Protein AF-A0A818DQM0-F1 (afdb_monomer_lite)

InterPro domains:
  IPR001623 DnaJ domain [PF00226] (232-279)
  IPR001623 DnaJ domain [PR00625] (230-248)
  IPR001623 DnaJ domain [PR00625] (248-263)
  IPR001623 DnaJ domain [PR00625] (265-285)
  IPR001623 DnaJ domain [PS50076] (228-295)
  IPR001623 DnaJ domain [SM00271] (227-292)
  IPR001623 DnaJ domain [cd06257] (233-279)
  IPR036869 Chaperone J-domain superfamily [G3DSA:1.10.287.110] (213-331)
  IPR036869 Chaperone J-domain superfamily [SSF46565] (217-280)
  IPR050817 DjlA DnaK co-chaperone [PTHR24074] (232-279)

Sequence (362 aa):
MGFSRECAKKIYEQDALKQELEVKYKSSKLDLRGTAEDPKNVGRWLSDLRFKHCAWHDGCLIGYYDLGQAMVKSVKDITPKMNKLLSKTVFRSDIVRFSDTATLSFNLQCSDLIIGTAIFAVELGSLCIQLYCGDITFKQFLKSLTTSAVAIAAGAIGASIGSCFGVTLMMYLGFLGWPVTAGALIGTLAGGLVTGVGFEMFYQKFLKHLAPDGEKEDMNALRKLYLAALTTLNCTPDSTMTTIKRAYYELALRTHPDKFENKQSAKEEFQKVVAAYEIAKNYHEVLENAFQALNVPNNISITELEEWAKRNRCDGEKEKAYKIIYRHLTCSRDKMKWLRDQADSDRQLKLNDSKSLSVVKK

Secondary structure (DSSP, 8-state):
-PPPHHHHHHHHT-HHHHHHHHHHHHHS-----S----HHHHHHHHHHHHHHHHHHHHHHHHHHHHHHHHHHHHHHHHHHHHHHHHHHHH--GGGTTTHHHHHHHHHHHHHHHHHHHHHHHHHHHHHHHHHHHTSS-HHHHHHHHHHHHHHHHHHHHHHHHHHHHHHHHHHHTT-TTS-HHHHHHHHHHHHHHHHHHHHHHHHHHHHHHH-TTHHHHHHHHHHHHHHHHHHHTT--TT--HHHHHHHHHHHHHHH-GGG-S-HHHHHHHHHHHHHHHHHHHHHHHHHHHHHHHHT--TT--HHHHHHHHHHS---HHHHHHHHHHHHHHHHHHHHHHHHHHHHHHHHHHHHHHHHHHHHTT-

pLDDT: mean 73.75, std 18.09, range [34.31, 98.38]

Radius of gyration: 32.49 Å; chains: 1; bounding box: 63×70×111 Å

Foldseek 3Di:
DDDDPVVVVVVVPPVVVVVVVVVVVVPPPDDDPDDPPDPVVVVVVVCVVCCVVVVVVVVLVVVLVVVLVVLVVVLVVVVVVVVVVCVVPPDDPPCVVVPPVVVVVVVVLSVLLSVLVSVLVVQLSVLVVCVVVVVDDVVVSVVSSVVSVLLSCLQNVLLVQQLVVQLVVCVVVVVPPDDSVVSSVRRSVVSSVVSSVVVVVVVVVVCCVVCVCPVVVVLVVLVVLLCVLCVLLVHDLPDDLVRSVVSLVVQLVVLPLVVDPPSVVSVVSNVSSVSSNVSNVVLVVLLVVLCVVLVHDSPDALVNLVVSCVVDPCDDSNVVSSVSSNVSRVVNVVVVVVVVVVVVVVVVVVVVVVVVVVVVPD

Organism: NCBI:txid392032

Structure (mmCIF, N/CA/C/O backbone):
data_AF-A0A818DQM0-F1
#
_entry.id   AF-A0A818DQM0-F1
#
loop_
_atom_site.group_PDB
_atom_site.id
_atom_site.type_symbol
_atom_site.label_atom_id
_atom_site.label_alt_id
_atom_site.label_comp_id
_atom_site.label_asym_id
_atom_site.label_entity_id
_atom_site.label_seq_id
_atom_site.pdbx_PDB_ins_code
_atom_site.Cartn_x
_atom_site.Cartn_y
_atom_site.Cartn_z
_atom_site.occupancy
_atom_site.B_iso_or_equiv
_atom_site.auth_seq_id
_atom_site.auth_comp_id
_atom_site.auth_asym_id
_atom_site.auth_atom_id
_atom_site.pdbx_PDB_model_num
ATOM 1 N N . MET A 1 1 ? -0.404 45.153 -12.903 1.00 34.41 1 MET A N 1
ATOM 2 C CA . MET A 1 1 ? -1.589 46.024 -12.715 1.00 34.41 1 MET A CA 1
ATOM 3 C C . MET A 1 1 ? -2.212 45.668 -11.370 1.00 34.41 1 MET A C 1
ATOM 5 O O . MET A 1 1 ? -2.421 44.489 -11.130 1.00 34.41 1 MET A O 1
ATOM 9 N N . GLY A 1 2 ? -2.385 46.630 -10.457 1.00 36.47 2 GLY A N 1
ATOM 10 C CA . GLY A 1 2 ? -2.799 46.362 -9.071 1.00 36.47 2 GLY A CA 1
ATOM 11 C C . GLY A 1 2 ? -4.302 46.106 -8.921 1.00 36.47 2 GLY A C 1
ATOM 12 O O . GLY A 1 2 ? -5.116 46.799 -9.526 1.00 36.47 2 GLY A O 1
ATOM 13 N N . PHE A 1 3 ? -4.659 45.115 -8.103 1.00 34.31 3 PHE A N 1
ATOM 14 C CA . PHE A 1 3 ? -6.035 44.744 -7.761 1.00 34.31 3 PHE A CA 1
ATOM 15 C C . PHE A 1 3 ? -6.732 45.897 -7.003 1.00 34.31 3 PHE A C 1
ATOM 17 O O . PHE A 1 3 ? -6.275 46.307 -5.936 1.00 34.31 3 PHE A O 1
ATOM 24 N N . SER A 1 4 ? -7.825 46.443 -7.551 1.00 59.72 4 SER A N 1
ATOM 25 C CA . SER A 1 4 ? -8.572 47.564 -6.951 1.00 59.72 4 SER A CA 1
ATOM 26 C C . SER A 1 4 ? -9.249 47.169 -5.629 1.00 59.72 4 SER A C 1
ATOM 28 O O . SER A 1 4 ? -9.854 46.096 -5.524 1.00 59.72 4 SER A O 1
ATOM 30 N N . ARG A 1 5 ? -9.217 48.075 -4.636 1.00 42.88 5 ARG A N 1
ATOM 31 C CA . ARG A 1 5 ? -9.923 47.949 -3.341 1.00 42.88 5 ARG A CA 1
ATOM 32 C C . ARG A 1 5 ? -11.423 47.662 -3.497 1.00 42.88 5 ARG A C 1
ATOM 34 O O . ARG A 1 5 ? -11.999 47.012 -2.628 1.00 42.88 5 ARG A O 1
ATOM 41 N N . GLU A 1 6 ? -12.048 48.084 -4.594 1.00 48.69 6 GLU A N 1
ATOM 42 C CA . GLU A 1 6 ? -13.469 47.815 -4.860 1.00 48.69 6 GLU A CA 1
ATOM 43 C C . GLU A 1 6 ? -13.750 46.341 -5.159 1.00 48.69 6 GLU A C 1
ATOM 45 O O . GLU A 1 6 ? -14.792 45.819 -4.765 1.00 48.69 6 GLU A O 1
ATOM 50 N N . CYS A 1 7 ? -12.805 45.643 -5.792 1.00 45.88 7 CYS A N 1
ATOM 51 C CA . CYS A 1 7 ? -12.950 44.223 -6.106 1.00 45.88 7 CYS A CA 1
ATOM 52 C C . CYS A 1 7 ? -12.867 43.372 -4.829 1.00 45.88 7 CYS A C 1
ATOM 54 O O . CYS A 1 7 ? -13.651 42.447 -4.631 1.00 45.88 7 CYS A O 1
ATOM 56 N N . ALA A 1 8 ? -11.975 43.745 -3.904 1.00 45.56 8 ALA A N 1
ATOM 57 C CA . ALA A 1 8 ? -11.876 43.111 -2.591 1.00 45.56 8 ALA A CA 1
ATOM 58 C C . ALA A 1 8 ? -13.142 43.325 -1.741 1.00 45.56 8 ALA A C 1
ATOM 60 O O . ALA A 1 8 ? -13.583 42.398 -1.063 1.00 45.56 8 ALA A O 1
ATOM 61 N N . LYS A 1 9 ? -13.757 44.514 -1.821 1.00 52.38 9 LYS A N 1
ATOM 62 C CA . LYS A 1 9 ? -15.001 44.828 -1.106 1.00 52.38 9 LYS A CA 1
ATOM 63 C C . LYS A 1 9 ? -16.185 43.997 -1.619 1.00 52.38 9 LYS A C 1
ATOM 65 O O . LYS A 1 9 ? -16.870 43.378 -0.814 1.00 52.38 9 LYS A O 1
ATOM 70 N N . LYS A 1 10 ? -16.347 43.878 -2.945 1.00 58.84 10 LYS A N 1
ATOM 71 C CA . LYS A 1 10 ? -17.401 43.049 -3.566 1.00 58.84 10 LYS A CA 1
ATOM 72 C C . LYS A 1 10 ? -17.299 41.562 -3.216 1.00 58.84 10 LYS A C 1
ATOM 74 O O . LYS A 1 10 ? -18.319 40.900 -3.087 1.00 58.84 10 LYS A O 1
ATOM 79 N N . ILE A 1 11 ? -16.083 41.037 -3.049 1.00 49.00 11 ILE A N 1
ATOM 80 C CA . ILE A 1 11 ? -15.862 39.635 -2.653 1.00 49.00 11 ILE A CA 1
ATOM 81 C C . ILE A 1 11 ? -16.189 39.419 -1.165 1.00 49.00 11 ILE A C 1
ATOM 83 O O . ILE A 1 11 ? -16.679 38.359 -0.795 1.00 49.00 11 ILE A O 1
ATOM 87 N N . TYR A 1 12 ? -15.943 40.415 -0.308 1.00 48.12 12 TYR A N 1
ATOM 88 C CA . TYR A 1 12 ? -16.230 40.331 1.130 1.00 48.12 12 TYR A CA 1
ATOM 89 C C . TYR A 1 12 ? -17.723 40.495 1.466 1.00 48.12 12 TYR A C 1
ATOM 91 O O . TYR A 1 12 ? -18.192 40.017 2.498 1.00 48.12 12 TYR A O 1
ATOM 99 N N . GLU A 1 13 ? -18.480 41.159 0.594 1.00 59.97 13 GLU A N 1
ATOM 100 C CA . GLU A 1 13 ? -19.936 41.310 0.709 1.00 59.97 13 GLU A CA 1
ATOM 101 C C . GLU A 1 13 ? -20.710 40.062 0.243 1.00 59.97 13 GLU A C 1
ATOM 103 O O . GLU A 1 13 ? -21.931 40.031 0.349 1.00 59.97 13 GLU A O 1
ATOM 108 N N . GLN A 1 14 ? -20.029 39.006 -0.224 1.00 73.25 14 GLN A N 1
ATOM 109 C CA . GLN A 1 14 ? -20.681 37.730 -0.516 1.00 73.25 14 GLN A CA 1
ATOM 110 C C . GLN A 1 14 ? -20.959 36.959 0.781 1.00 73.25 14 GLN A C 1
ATOM 112 O O . GLN A 1 14 ? -20.045 36.427 1.415 1.00 73.25 14 GLN A O 1
ATOM 117 N N . ASP A 1 15 ? -22.238 36.858 1.149 1.00 61.34 15 ASP A N 1
ATOM 118 C CA . ASP A 1 15 ? -22.700 36.222 2.393 1.00 61.34 15 ASP A CA 1
ATOM 119 C C . ASP A 1 15 ? -22.232 34.767 2.554 1.00 61.34 15 ASP A C 1
ATOM 121 O O . ASP A 1 15 ? -21.950 34.324 3.668 1.00 61.34 15 ASP A O 1
ATOM 125 N N . ALA A 1 16 ? -22.046 34.045 1.445 1.00 56.78 16 ALA A N 1
ATOM 126 C CA . ALA A 1 16 ? -21.515 32.683 1.447 1.00 56.78 16 ALA A CA 1
ATOM 127 C C . ALA A 1 16 ? -20.089 32.600 2.027 1.00 56.78 16 ALA A C 1
ATOM 129 O O . ALA A 1 16 ? -19.777 31.691 2.795 1.00 56.78 16 ALA A O 1
ATOM 130 N N . LEU A 1 17 ? -19.235 33.584 1.720 1.00 52.00 17 LEU A N 1
ATOM 131 C CA . LEU A 1 17 ? -17.853 33.622 2.201 1.00 52.00 17 LEU A CA 1
ATOM 132 C C . LEU A 1 17 ? -17.792 33.998 3.690 1.00 52.00 17 LEU A C 1
ATOM 134 O O . LEU A 1 17 ? -16.945 33.495 4.428 1.00 52.00 17 LEU A O 1
ATOM 138 N N . LYS A 1 18 ? -18.715 34.857 4.151 1.00 62.47 18 LYS A N 1
ATOM 139 C CA . LYS A 1 18 ? -18.870 35.187 5.576 1.00 62.47 18 LYS A CA 1
ATOM 140 C C . LYS A 1 18 ? -19.273 33.966 6.398 1.00 62.47 18 LYS A C 1
ATOM 142 O O . LYS A 1 18 ? -18.656 33.709 7.429 1.00 62.47 18 LYS A O 1
ATOM 147 N N . GLN A 1 19 ? -20.251 33.195 5.923 1.00 63.31 19 GLN A N 1
ATOM 148 C CA . GLN A 1 19 ? -20.716 31.994 6.618 1.00 63.31 19 GLN A CA 1
ATOM 149 C C . GLN A 1 19 ? -19.621 30.921 6.702 1.00 63.31 19 GLN A C 1
ATOM 151 O O . GLN A 1 19 ? -19.430 30.321 7.757 1.00 63.31 19 GLN A O 1
ATOM 156 N N . GLU A 1 20 ? -18.837 30.722 5.638 1.00 58.88 20 GLU A N 1
ATOM 157 C CA . GLU A 1 20 ? -17.740 29.746 5.646 1.00 58.88 20 GLU A CA 1
ATOM 158 C C . GLU A 1 20 ? -16.619 30.127 6.636 1.00 58.88 20 GLU A C 1
ATOM 160 O O . GLU A 1 20 ? -16.062 29.273 7.335 1.00 58.88 20 GLU A O 1
ATOM 165 N N . LEU A 1 21 ? -16.312 31.425 6.740 1.00 52.06 21 LEU A N 1
ATOM 166 C CA . LEU A 1 21 ? -15.312 31.947 7.672 1.00 52.06 21 LEU A CA 1
ATOM 167 C C . LEU A 1 21 ? -15.781 31.878 9.131 1.00 52.06 21 LEU A C 1
ATOM 169 O O . LEU A 1 21 ? -14.983 31.518 9.996 1.00 52.06 21 LEU A O 1
ATOM 173 N N . GLU A 1 22 ? -17.060 32.141 9.417 1.00 57.59 22 GLU A N 1
ATOM 174 C CA . GLU A 1 22 ? -17.626 31.980 10.766 1.00 57.59 22 GLU A CA 1
ATOM 175 C C . GLU A 1 22 ? -17.613 30.520 11.240 1.00 57.59 22 GLU A C 1
ATOM 177 O O . GLU A 1 22 ? -17.316 30.246 12.407 1.00 57.59 22 GLU A O 1
ATOM 182 N N . VAL A 1 23 ? -17.886 29.573 10.338 1.00 66.06 23 VAL A N 1
ATOM 183 C CA . VAL A 1 23 ? -17.841 28.130 10.629 1.00 66.06 23 VAL A CA 1
ATOM 184 C C . VAL A 1 23 ? -16.411 27.695 10.960 1.00 66.06 23 VAL A C 1
ATOM 186 O O . VAL A 1 23 ? -16.184 27.027 11.973 1.00 66.06 23 VAL A O 1
ATOM 189 N N . LYS A 1 24 ? -15.424 28.128 10.164 1.00 51.28 24 LYS A N 1
ATOM 190 C CA . LYS A 1 24 ? -14.004 27.837 10.423 1.00 51.28 24 LYS A CA 1
ATOM 191 C C . LYS A 1 24 ? -13.511 28.492 11.718 1.00 51.28 24 LYS A C 1
ATOM 193 O O . LYS A 1 24 ? -12.813 27.835 12.487 1.00 51.28 24 LYS A O 1
ATOM 198 N N . TYR A 1 25 ? -13.943 29.716 12.019 1.00 48.34 25 TYR A N 1
ATOM 199 C CA . TYR A 1 25 ? -13.587 30.437 13.246 1.00 48.34 25 TYR A CA 1
ATOM 200 C C . TYR A 1 25 ? -14.118 29.760 14.520 1.00 48.34 25 TYR A C 1
ATOM 202 O O . TYR A 1 25 ? -13.373 29.572 15.482 1.00 48.34 25 TYR A O 1
ATOM 210 N N . LYS A 1 26 ? -15.382 29.309 14.519 1.00 53.75 26 LYS A N 1
ATOM 211 C CA . LYS A 1 26 ? -15.962 28.572 15.659 1.00 53.75 26 LYS A CA 1
ATOM 212 C C . LYS A 1 26 ? -15.268 27.230 15.916 1.00 53.75 26 LYS A C 1
ATOM 214 O O . LYS A 1 26 ? -15.278 26.749 17.047 1.00 53.75 26 LYS A O 1
ATOM 219 N N . SER A 1 27 ? -14.640 26.642 14.896 1.00 47.75 27 SER A N 1
ATOM 220 C CA . SER A 1 27 ? -13.964 25.345 15.005 1.00 47.75 27 SER A CA 1
ATOM 221 C C . SER A 1 27 ? -12.551 25.407 15.606 1.00 47.75 27 SER A C 1
ATOM 223 O O . SER A 1 27 ? -12.079 24.405 16.139 1.00 47.75 27 SER A O 1
ATOM 225 N N . SER A 1 28 ? -11.871 26.562 15.576 1.00 42.12 28 SER A N 1
ATOM 226 C CA . SER A 1 28 ? -10.420 26.612 15.814 1.00 42.12 28 SER A CA 1
ATOM 227 C C . SER A 1 28 ? -9.951 26.827 17.263 1.00 42.12 28 SER A C 1
ATOM 229 O O . SER A 1 28 ? -8.744 26.823 17.470 1.00 42.12 28 SER A O 1
ATOM 231 N N . LYS A 1 29 ? -10.837 26.988 18.266 1.00 42.53 29 LYS A N 1
ATOM 232 C CA . LYS A 1 29 ? -10.508 27.057 19.723 1.00 42.53 29 LYS A CA 1
ATOM 233 C C . LYS A 1 29 ? -9.189 27.792 20.086 1.00 42.53 29 LYS A C 1
ATOM 235 O O . LYS A 1 29 ? -8.463 27.384 20.988 1.00 42.53 29 LYS A O 1
ATOM 240 N N . LEU A 1 30 ? -8.872 28.888 19.401 1.00 39.50 30 LEU A N 1
ATOM 241 C CA . LEU A 1 30 ? -7.700 29.712 19.692 1.00 39.50 30 LEU A CA 1
ATOM 242 C C . LEU A 1 30 ? -8.118 30.812 20.670 1.00 39.50 30 LEU A C 1
ATOM 244 O O . LEU A 1 30 ? -8.731 31.798 20.270 1.00 39.50 30 LEU A O 1
ATOM 248 N N . ASP A 1 31 ? -7.816 30.616 21.955 1.00 40.69 31 ASP A N 1
ATOM 249 C CA . ASP A 1 31 ? -7.918 31.669 22.969 1.00 40.69 31 ASP A CA 1
ATOM 250 C C . ASP A 1 31 ? -6.712 32.603 22.818 1.00 40.69 31 ASP A C 1
ATOM 252 O O . ASP A 1 31 ? -5.595 32.298 23.238 1.00 40.69 31 ASP A O 1
ATOM 256 N N . LEU A 1 32 ? -6.932 33.731 22.147 1.00 43.62 32 LEU A N 1
ATOM 257 C CA . LEU A 1 32 ? -5.987 34.837 22.093 1.00 43.62 32 LEU A CA 1
ATOM 258 C C . LEU A 1 32 ? -6.649 36.032 22.771 1.00 43.62 32 LEU A C 1
ATOM 260 O O . LEU A 1 32 ? -7.398 36.793 22.159 1.00 43.62 32 LEU A O 1
ATOM 264 N N . ARG A 1 33 ? -6.353 36.209 24.061 1.00 35.56 33 ARG A N 1
ATOM 265 C CA . ARG A 1 33 ? -6.606 37.466 24.770 1.00 35.56 33 ARG A CA 1
ATOM 266 C C . ARG A 1 33 ? -5.759 38.569 24.131 1.00 35.56 33 ARG A C 1
ATOM 268 O O . ARG A 1 33 ? -4.590 38.736 24.458 1.00 35.56 33 ARG A O 1
ATOM 275 N N . GLY A 1 34 ? -6.364 39.292 23.196 1.00 40.72 34 GLY A N 1
ATOM 276 C CA . GLY A 1 34 ? -5.766 40.412 22.474 1.00 40.72 34 GLY A CA 1
ATOM 277 C C . GLY A 1 34 ? -6.740 40.964 21.436 1.00 40.72 34 GLY A C 1
ATOM 278 O O . GLY A 1 34 ? -6.676 40.594 20.271 1.00 40.72 34 GLY A O 1
ATOM 279 N N . THR A 1 35 ? -7.687 41.773 21.915 1.00 37.38 35 THR A N 1
ATOM 280 C CA . THR A 1 35 ? -8.638 42.654 21.202 1.00 37.38 35 THR A CA 1
ATOM 281 C C . THR A 1 35 ? -8.786 42.480 19.678 1.00 37.38 35 THR A C 1
ATOM 283 O O . THR A 1 35 ? -8.187 43.186 18.867 1.00 37.38 35 THR A O 1
ATOM 286 N N . ALA A 1 36 ? -9.732 41.618 19.298 1.00 37.06 36 ALA A N 1
ATOM 287 C CA . ALA A 1 36 ? -10.320 41.519 17.960 1.00 37.06 36 ALA A CA 1
ATOM 288 C C . ALA A 1 36 ? -11.511 42.488 17.762 1.00 37.06 36 ALA A C 1
ATOM 290 O O . ALA A 1 36 ? -12.501 42.127 17.134 1.00 37.06 36 ALA A O 1
ATOM 291 N N . GLU A 1 37 ? -11.447 43.703 18.314 1.00 40.22 37 GLU A N 1
ATOM 292 C CA . GLU A 1 37 ? -12.570 44.659 18.259 1.00 40.22 37 GLU A CA 1
ATOM 293 C C . GLU A 1 37 ? -12.406 45.771 17.207 1.00 40.22 37 GLU A C 1
ATOM 295 O O . GLU A 1 37 ? -13.352 46.516 16.970 1.00 40.22 37 GLU A O 1
ATOM 300 N N . ASP A 1 38 ? -11.263 45.869 16.511 1.00 41.41 38 ASP A N 1
ATOM 301 C CA . ASP A 1 38 ? -11.083 46.862 15.438 1.00 41.41 38 ASP A CA 1
ATOM 302 C C . ASP A 1 38 ? -11.076 46.210 14.031 1.00 41.41 38 ASP A C 1
ATOM 304 O O . ASP A 1 38 ? -10.118 45.504 13.675 1.00 41.41 38 ASP A O 1
ATOM 308 N N . PRO A 1 39 ? -12.095 46.477 13.181 1.00 45.09 39 PRO A N 1
ATOM 309 C CA . PRO A 1 39 ? -12.162 46.036 11.783 1.00 45.09 39 PRO A CA 1
ATOM 310 C C . PRO A 1 39 ? -10.921 46.385 10.942 1.00 45.09 39 PRO A C 1
ATOM 312 O O . PRO A 1 39 ? -10.646 45.723 9.937 1.00 45.09 39 PRO A O 1
ATOM 315 N N . LYS A 1 40 ? -10.132 47.395 11.343 1.00 42.50 40 LYS A N 1
ATOM 316 C CA . LYS A 1 40 ? -8.890 47.782 10.652 1.00 42.50 40 LYS A CA 1
ATOM 317 C C . LYS A 1 40 ? -7.781 46.729 10.747 1.00 42.50 40 LYS A C 1
ATOM 319 O O . LYS A 1 40 ? -6.944 46.659 9.845 1.00 42.50 40 LYS A O 1
ATOM 324 N N . ASN A 1 41 ? -7.786 45.878 11.775 1.00 45.22 41 ASN A N 1
ATOM 325 C CA . ASN A 1 41 ? -6.747 44.861 11.977 1.00 45.22 41 ASN A CA 1
ATOM 326 C C . ASN A 1 41 ? -7.031 43.558 11.213 1.00 45.22 41 ASN A C 1
ATOM 328 O O . ASN A 1 41 ? -6.102 42.926 10.708 1.00 45.22 41 ASN A O 1
ATOM 332 N N . VAL A 1 42 ? -8.308 43.212 11.021 1.00 46.56 42 VAL A N 1
ATOM 333 C CA . VAL A 1 42 ? -8.731 42.043 10.227 1.00 46.56 42 VAL A CA 1
ATOM 334 C C . VAL A 1 42 ? -8.415 42.242 8.742 1.00 46.56 42 VAL A C 1
ATOM 336 O O . VAL A 1 42 ? -7.923 41.328 8.083 1.00 46.56 42 VAL A O 1
ATOM 339 N N . GLY A 1 43 ? -8.606 43.460 8.221 1.00 45.75 43 GLY A N 1
ATOM 340 C CA . GLY A 1 43 ? -8.234 43.805 6.845 1.00 45.75 43 GLY A CA 1
ATOM 341 C C . GLY A 1 43 ? -6.728 43.699 6.583 1.00 45.75 43 GLY A C 1
ATOM 342 O O . GLY A 1 43 ? -6.325 43.210 5.530 1.00 45.75 43 GLY A O 1
ATOM 343 N N . ARG A 1 44 ? -5.892 44.088 7.557 1.00 45.34 44 ARG A N 1
ATOM 344 C CA . ARG A 1 44 ? -4.426 43.981 7.471 1.00 45.34 44 ARG A CA 1
ATOM 345 C C . ARG A 1 44 ? -3.974 42.519 7.483 1.00 45.34 44 ARG A C 1
ATOM 347 O O . ARG A 1 44 ? -3.178 42.126 6.636 1.00 45.34 44 ARG A O 1
ATOM 354 N N . TRP A 1 45 ? -4.557 41.705 8.362 1.00 47.62 45 TRP A N 1
ATOM 355 C CA . TRP A 1 45 ? -4.256 40.276 8.483 1.00 47.62 45 TRP A CA 1
ATOM 356 C C . TRP A 1 45 ? -4.703 39.460 7.259 1.00 47.62 45 TRP A C 1
ATOM 358 O O . TRP A 1 45 ? -3.927 38.666 6.730 1.00 47.62 45 TRP A O 1
ATOM 368 N N . LEU A 1 46 ? -5.913 39.707 6.739 1.00 45.62 46 LEU A N 1
ATOM 369 C CA . LEU A 1 46 ? -6.400 39.070 5.508 1.00 45.62 46 LEU A CA 1
ATOM 370 C C . LEU A 1 46 ? -5.621 39.532 4.273 1.00 45.62 46 LEU A C 1
ATOM 372 O O . LEU A 1 46 ? -5.402 38.727 3.366 1.00 45.62 46 LEU A O 1
ATOM 376 N N . SER A 1 47 ? -5.174 40.795 4.241 1.00 48.25 47 SER A N 1
ATOM 377 C CA . SER A 1 47 ? -4.274 41.266 3.189 1.00 48.25 47 SER A CA 1
ATOM 378 C C . SER A 1 47 ? -2.925 40.560 3.262 1.00 48.25 47 SER A C 1
ATOM 380 O O . SER A 1 47 ? -2.466 40.106 2.230 1.00 48.25 47 SER A O 1
ATOM 382 N N . ASP A 1 48 ? -2.355 40.331 4.448 1.00 44.97 48 ASP A N 1
ATOM 383 C CA . ASP A 1 48 ? -1.073 39.633 4.611 1.00 44.97 48 ASP A CA 1
ATOM 384 C C . ASP A 1 48 ? -1.149 38.143 4.240 1.00 44.97 48 ASP A C 1
ATOM 386 O O . ASP A 1 48 ? -0.234 37.613 3.610 1.00 44.97 48 ASP A O 1
ATOM 390 N N . LEU A 1 49 ? -2.246 37.457 4.579 1.00 43.00 49 LEU A N 1
ATOM 391 C CA . LEU A 1 49 ? -2.446 36.041 4.243 1.00 43.00 49 LEU A CA 1
ATOM 392 C C . LEU A 1 49 ? -2.737 35.822 2.755 1.00 43.00 49 LEU A C 1
ATOM 394 O O . LEU A 1 49 ? -2.132 34.941 2.142 1.00 43.00 49 LEU A O 1
ATOM 398 N N . ARG A 1 50 ? -3.606 36.644 2.143 1.00 47.75 50 ARG A N 1
ATOM 399 C CA . ARG A 1 50 ? -3.814 36.600 0.686 1.00 47.75 50 ARG A CA 1
ATOM 400 C C . ARG A 1 50 ? -2.585 37.074 -0.071 1.00 47.75 50 ARG A C 1
ATOM 402 O O . ARG A 1 50 ? -2.276 36.486 -1.094 1.00 47.75 50 ARG A O 1
ATOM 409 N N . 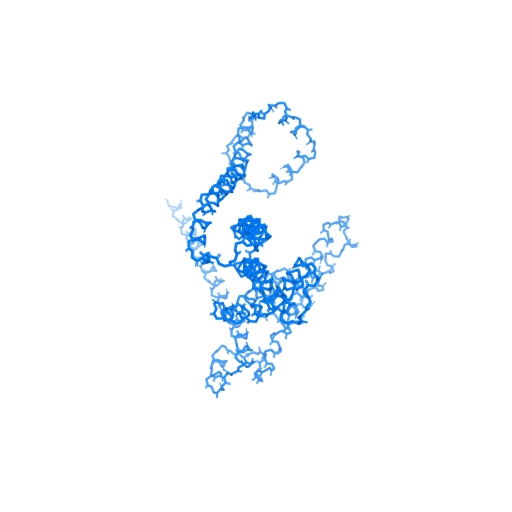PHE A 1 51 ? -1.869 38.088 0.409 1.00 38.12 51 PHE A N 1
ATOM 410 C CA . PHE A 1 51 ? -0.660 38.569 -0.254 1.00 38.12 51 PHE A CA 1
ATOM 411 C C . PHE A 1 51 ? 0.455 37.530 -0.174 1.00 38.12 51 PHE A C 1
ATOM 413 O O . PHE A 1 51 ? 1.112 37.306 -1.176 1.00 38.12 51 PHE A O 1
ATOM 420 N N . LYS A 1 52 ? 0.615 36.802 0.941 1.00 41.47 52 LYS A N 1
ATOM 421 C CA . LYS A 1 52 ? 1.563 35.678 1.013 1.00 41.47 52 LYS A CA 1
ATOM 422 C C . LYS A 1 52 ? 1.180 34.525 0.088 1.00 41.47 52 LYS A C 1
ATOM 424 O O . LYS A 1 52 ? 2.052 33.998 -0.587 1.00 41.47 52 LYS A O 1
ATOM 429 N N . HIS A 1 53 ? -0.100 34.162 0.008 1.00 39.50 53 HIS A N 1
ATOM 430 C CA . HIS A 1 53 ? -0.545 33.064 -0.855 1.00 39.50 53 HIS A CA 1
ATOM 431 C C . HIS A 1 53 ? -0.528 33.438 -2.350 1.00 39.50 53 HIS A C 1
ATOM 433 O O . HIS A 1 53 ? -0.076 32.648 -3.175 1.00 39.50 53 HIS A O 1
ATOM 439 N N . CYS A 1 54 ? -0.964 34.651 -2.710 1.00 40.62 54 CYS A N 1
ATOM 440 C CA . CYS A 1 54 ? -0.927 35.153 -4.085 1.00 40.62 54 CYS A CA 1
ATOM 441 C C . CYS A 1 54 ? 0.497 35.497 -4.531 1.00 40.62 54 CYS A C 1
ATOM 443 O O . CYS A 1 54 ? 0.879 35.089 -5.613 1.00 40.62 54 CYS A O 1
ATOM 445 N N . ALA A 1 55 ? 1.326 36.153 -3.710 1.00 37.50 55 ALA A N 1
ATOM 446 C CA . ALA A 1 55 ? 2.719 36.432 -4.077 1.00 37.50 55 ALA A CA 1
ATOM 447 C C . ALA A 1 55 ? 3.559 35.150 -4.190 1.00 37.50 55 ALA A C 1
ATOM 449 O O . ALA A 1 55 ? 4.500 35.109 -4.978 1.00 37.50 55 ALA A O 1
ATOM 450 N N . TRP A 1 56 ? 3.217 34.095 -3.443 1.00 45.53 56 TRP A N 1
ATOM 451 C CA . TRP A 1 56 ? 3.863 32.790 -3.573 1.00 45.53 56 TRP A CA 1
ATOM 452 C C . TRP A 1 56 ? 3.423 32.050 -4.842 1.00 45.53 56 TRP A C 1
ATOM 454 O O . TRP A 1 56 ? 4.271 31.568 -5.588 1.00 45.53 56 TRP A O 1
ATOM 464 N N . HIS A 1 57 ? 2.120 32.023 -5.133 1.00 44.12 57 HIS A N 1
ATOM 465 C CA . HIS A 1 57 ? 1.580 31.423 -6.355 1.00 44.12 57 HIS A CA 1
ATOM 466 C C . HIS A 1 57 ? 2.053 32.167 -7.619 1.00 44.12 57 HIS A C 1
ATOM 468 O O . HIS A 1 57 ? 2.537 31.545 -8.565 1.00 44.12 57 HIS A O 1
ATOM 474 N N . ASP A 1 58 ? 2.005 33.500 -7.603 1.00 45.94 58 ASP A N 1
ATOM 475 C CA . ASP A 1 58 ? 2.453 34.358 -8.702 1.00 45.94 58 ASP A CA 1
ATOM 476 C C . ASP A 1 58 ? 3.983 34.340 -8.837 1.00 45.94 58 ASP A C 1
ATOM 478 O O . ASP A 1 58 ? 4.499 34.316 -9.950 1.00 45.94 58 ASP A O 1
ATOM 482 N N . GLY A 1 59 ? 4.726 34.271 -7.726 1.00 52.12 59 GLY A N 1
ATOM 483 C CA . GLY A 1 59 ? 6.183 34.116 -7.733 1.00 52.12 59 GLY A CA 1
ATOM 484 C C . GLY A 1 59 ? 6.636 32.780 -8.327 1.00 52.12 59 GLY A C 1
ATOM 485 O O . GLY A 1 59 ? 7.592 32.747 -9.101 1.00 52.12 59 GLY A O 1
ATOM 486 N N . CYS A 1 60 ? 5.918 31.689 -8.037 1.00 46.69 60 CYS A N 1
ATOM 487 C CA . CYS A 1 60 ? 6.163 30.395 -8.674 1.00 46.69 60 CYS A CA 1
ATOM 488 C C . CYS A 1 60 ? 5.850 30.448 -10.176 1.00 46.69 60 CYS A C 1
ATOM 490 O O . CYS A 1 60 ? 6.664 30.006 -10.979 1.00 46.69 60 CYS A O 1
ATOM 492 N N . LEU A 1 61 ? 4.720 31.044 -10.574 1.00 46.81 61 LEU A N 1
ATOM 493 C CA . LEU A 1 61 ? 4.342 31.231 -11.983 1.00 46.81 61 LEU A CA 1
ATOM 494 C C . LEU A 1 61 ? 5.348 32.079 -12.773 1.00 46.81 61 LEU A C 1
ATOM 496 O O . LEU A 1 61 ? 5.684 31.720 -13.901 1.00 46.81 61 LEU A O 1
ATOM 500 N N . ILE A 1 62 ? 5.863 33.160 -12.182 1.00 57.19 62 ILE A N 1
ATOM 501 C CA . ILE A 1 62 ? 6.925 33.984 -12.777 1.00 57.19 62 ILE A CA 1
ATOM 502 C C . ILE A 1 62 ? 8.212 33.162 -12.915 1.00 57.19 62 ILE A C 1
ATOM 504 O O . ILE A 1 62 ? 8.803 33.143 -13.991 1.00 57.19 62 ILE A O 1
ATOM 508 N N . GLY A 1 63 ? 8.590 32.394 -11.888 1.00 55.34 63 GLY A N 1
ATOM 509 C CA . GLY A 1 63 ? 9.729 31.474 -11.960 1.00 55.34 63 GLY A CA 1
ATOM 510 C C . GLY A 1 63 ? 9.590 30.414 -13.062 1.00 55.34 63 GLY A C 1
ATOM 511 O O . GLY A 1 63 ? 10.563 30.123 -13.755 1.00 55.34 63 GLY A O 1
ATOM 512 N N . TYR A 1 64 ? 8.386 29.873 -13.284 1.00 50.91 64 TYR A N 1
ATOM 513 C CA . TYR A 1 64 ? 8.111 28.924 -14.372 1.00 50.91 64 TYR A CA 1
ATOM 514 C C . TYR A 1 64 ? 8.164 29.571 -15.751 1.00 50.91 64 TYR A C 1
ATOM 516 O O . TYR A 1 64 ? 8.703 28.979 -16.686 1.00 50.91 64 TYR A O 1
ATOM 524 N N . TYR A 1 65 ? 7.627 30.782 -15.881 1.00 53.25 65 TYR A N 1
ATOM 525 C CA . TYR A 1 65 ? 7.712 31.546 -17.117 1.00 53.25 65 TYR A CA 1
ATOM 526 C C . TYR A 1 65 ? 9.172 31.865 -17.464 1.00 53.25 65 TYR A C 1
ATOM 528 O O . TYR A 1 65 ? 9.591 31.647 -18.600 1.00 53.25 65 TYR A O 1
ATOM 536 N N . ASP A 1 66 ? 9.969 32.282 -16.479 1.00 54.16 66 ASP A N 1
ATOM 537 C CA . ASP A 1 66 ? 11.388 32.591 -16.655 1.00 54.16 66 ASP A CA 1
ATOM 538 C C . ASP A 1 66 ? 12.223 31.337 -16.951 1.00 54.16 66 ASP A C 1
ATOM 540 O O . ASP A 1 66 ? 13.094 31.372 -17.823 1.00 54.16 66 ASP A O 1
ATOM 544 N N . LEU A 1 67 ? 11.928 30.202 -16.304 1.00 50.88 67 LEU A N 1
ATOM 545 C CA . LEU A 1 67 ? 12.563 28.916 -16.606 1.00 50.88 67 LEU A CA 1
ATOM 546 C C . LEU A 1 67 ? 12.209 28.435 -18.020 1.00 50.88 67 LEU A C 1
ATOM 548 O O . LEU A 1 67 ? 13.094 28.019 -18.769 1.00 50.88 67 LEU A O 1
ATOM 552 N N . GLY A 1 68 ? 10.938 28.541 -18.415 1.00 49.91 68 GLY A N 1
ATOM 553 C CA . GLY A 1 68 ? 10.480 28.223 -19.767 1.00 49.91 68 GLY A CA 1
ATOM 554 C C . GLY A 1 68 ? 11.148 29.109 -20.822 1.00 49.91 68 GLY A C 1
ATOM 555 O O . GLY A 1 68 ? 11.653 28.608 -21.825 1.00 49.91 68 GLY A O 1
ATOM 556 N N . GLN A 1 69 ? 11.243 30.416 -20.569 1.00 58.00 69 GLN A N 1
ATOM 557 C CA . GLN A 1 69 ? 11.962 31.365 -21.426 1.00 58.00 69 GLN A CA 1
ATOM 558 C C . GLN A 1 69 ? 13.461 31.048 -21.506 1.00 58.00 69 GLN A C 1
ATOM 560 O O . GLN A 1 69 ? 14.036 31.072 -22.597 1.00 58.00 69 GLN A O 1
ATOM 565 N N . ALA A 1 70 ? 14.098 30.707 -20.382 1.00 56.28 70 ALA A N 1
ATOM 566 C CA . ALA A 1 70 ? 15.504 30.314 -20.341 1.00 56.28 70 ALA A CA 1
ATOM 567 C C . ALA A 1 70 ? 15.758 29.043 -21.163 1.00 56.28 70 ALA A C 1
ATOM 569 O O . ALA A 1 70 ? 16.696 29.013 -21.958 1.00 56.28 70 ALA A O 1
ATOM 570 N N . MET A 1 71 ? 14.888 28.035 -21.055 1.00 46.12 71 MET A N 1
ATOM 571 C CA . MET A 1 71 ? 14.972 26.810 -21.855 1.00 46.12 71 MET A CA 1
ATOM 572 C C . MET A 1 71 ? 14.777 27.083 -23.351 1.00 46.12 71 MET A C 1
ATOM 574 O O . MET A 1 71 ? 15.595 26.647 -24.162 1.00 46.12 71 MET A O 1
ATOM 578 N N . VAL A 1 72 ? 13.759 27.865 -23.731 1.00 53.56 72 VAL A N 1
ATOM 579 C CA . VAL A 1 72 ? 13.530 28.274 -25.130 1.00 53.56 72 VAL A CA 1
ATOM 580 C C . VAL A 1 72 ? 14.741 29.027 -25.687 1.00 53.56 72 VAL A C 1
ATOM 582 O O . VAL A 1 72 ? 15.144 28.801 -26.830 1.00 53.56 72 VAL A O 1
ATOM 585 N N . LYS A 1 73 ? 15.360 29.897 -24.883 1.00 64.38 73 LYS A N 1
ATOM 586 C CA . LYS A 1 73 ? 16.569 30.632 -25.261 1.00 64.38 73 LYS A CA 1
ATOM 587 C C . LYS A 1 73 ? 17.775 29.702 -25.435 1.00 64.38 73 LYS A C 1
ATOM 589 O O . LYS A 1 73 ? 18.421 29.756 -26.476 1.00 64.38 73 LYS A O 1
ATOM 594 N N . SER A 1 74 ? 18.034 28.799 -24.487 1.00 54.06 74 SER A N 1
ATOM 595 C CA . SER A 1 74 ? 19.116 27.809 -24.598 1.00 54.06 74 SER A CA 1
ATOM 596 C C . SER A 1 74 ? 18.962 26.920 -25.831 1.00 54.06 74 SER A C 1
ATOM 598 O O . SER A 1 74 ? 19.939 26.654 -26.527 1.00 54.06 74 SER A O 1
ATOM 600 N N . VAL A 1 75 ? 17.737 26.511 -26.161 1.00 47.88 75 VAL A N 1
ATOM 601 C CA . VAL A 1 75 ? 17.440 25.746 -27.378 1.00 47.88 75 VAL A CA 1
ATOM 602 C C . VAL A 1 75 ? 17.735 26.562 -28.640 1.00 47.88 75 VAL A C 1
ATOM 604 O O . VAL A 1 75 ? 18.405 26.060 -29.549 1.00 47.88 75 VAL A O 1
ATOM 607 N N . LYS A 1 76 ? 17.295 27.828 -28.698 1.00 62.09 76 LYS A N 1
ATOM 608 C CA . LYS A 1 76 ? 17.610 28.738 -29.815 1.00 62.09 76 LYS A CA 1
ATOM 609 C C . LYS A 1 76 ? 19.119 28.923 -30.003 1.00 62.09 76 LYS A C 1
ATOM 611 O O . LYS A 1 76 ? 19.564 29.019 -31.142 1.00 62.09 76 LYS A O 1
ATOM 616 N N . ASP A 1 77 ? 19.895 28.901 -28.921 1.00 65.69 77 ASP A N 1
ATOM 617 C CA . ASP A 1 77 ? 21.355 29.055 -28.955 1.00 65.69 77 ASP A CA 1
ATOM 618 C C . ASP A 1 77 ? 22.101 27.756 -29.333 1.00 65.69 77 ASP A C 1
ATOM 620 O O . ASP A 1 77 ? 23.174 27.802 -29.947 1.00 65.69 77 ASP A O 1
ATOM 624 N N . ILE A 1 78 ? 21.552 26.585 -28.987 1.00 52.00 78 ILE A N 1
ATOM 625 C CA . ILE A 1 78 ? 22.138 25.263 -29.285 1.00 52.00 78 ILE A CA 1
ATOM 626 C C . ILE A 1 78 ? 21.872 24.844 -30.735 1.00 52.00 78 ILE A C 1
ATOM 628 O O . ILE A 1 78 ? 22.782 24.354 -31.408 1.00 52.00 78 ILE A O 1
ATOM 632 N N . THR A 1 79 ? 20.660 25.085 -31.239 1.00 54.34 79 THR A N 1
ATOM 633 C CA . THR A 1 79 ? 20.213 24.693 -32.590 1.00 54.34 79 THR A CA 1
ATOM 634 C C . THR A 1 79 ? 21.204 25.079 -33.708 1.00 54.34 79 THR A C 1
ATOM 636 O O . THR A 1 79 ? 21.630 24.197 -34.459 1.00 54.34 79 THR A O 1
ATOM 639 N N . PRO A 1 80 ? 21.680 26.338 -33.824 1.00 65.12 80 PRO A N 1
ATOM 640 C CA . PRO A 1 80 ? 22.625 26.719 -34.876 1.00 65.12 80 PRO A CA 1
ATOM 641 C C . PRO A 1 80 ? 24.012 26.076 -34.711 1.00 65.12 80 PRO A C 1
ATOM 643 O O . PRO A 1 80 ? 24.679 25.794 -35.708 1.00 65.12 80 PRO A O 1
ATOM 646 N N . LYS A 1 81 ? 24.458 25.798 -33.477 1.00 68.44 81 LYS A N 1
ATOM 647 C CA . LYS A 1 81 ? 25.738 25.111 -33.222 1.00 68.44 81 LYS A CA 1
ATOM 648 C C . LYS A 1 81 ? 25.670 23.645 -33.639 1.00 68.44 81 LYS A C 1
ATOM 650 O O . LYS A 1 81 ? 26.614 23.147 -34.247 1.00 68.44 81 LYS A O 1
ATOM 655 N N . MET A 1 82 ? 24.546 22.988 -33.365 1.00 45.00 82 MET A N 1
ATOM 656 C CA . MET A 1 82 ? 24.299 21.603 -33.759 1.00 45.00 82 MET A CA 1
ATOM 657 C C . MET A 1 82 ? 24.193 21.475 -35.285 1.00 45.00 82 MET A C 1
ATOM 659 O O . MET A 1 82 ? 24.877 20.638 -35.873 1.00 45.00 82 MET A O 1
ATOM 663 N N . ASN A 1 83 ? 23.477 22.396 -35.945 1.00 53.31 83 ASN A N 1
ATOM 664 C CA . ASN A 1 83 ? 23.427 22.480 -37.410 1.00 53.31 83 ASN A CA 1
ATOM 665 C C . ASN A 1 83 ? 24.818 22.687 -38.035 1.00 53.31 83 ASN A C 1
ATOM 667 O O . ASN A 1 83 ? 25.158 22.058 -39.039 1.00 53.31 83 ASN A O 1
ATOM 671 N N . LYS A 1 84 ? 25.672 23.519 -37.423 1.00 68.50 84 LYS A N 1
ATOM 672 C CA . LYS A 1 84 ? 27.059 23.738 -37.873 1.00 68.50 84 LYS A CA 1
ATOM 673 C C . LYS A 1 84 ? 27.954 22.503 -37.691 1.00 68.50 84 LYS A C 1
ATOM 675 O O . LYS A 1 84 ? 28.898 22.310 -38.453 1.00 68.50 84 LYS A O 1
ATOM 680 N N . LEU A 1 85 ? 27.691 21.686 -36.675 1.00 53.44 85 LEU A N 1
ATOM 681 C CA . LEU A 1 85 ? 28.466 20.480 -36.383 1.00 53.44 85 LEU A CA 1
ATOM 682 C C . LEU A 1 85 ? 28.060 19.327 -37.313 1.00 53.44 85 LEU A C 1
ATOM 684 O O . LEU A 1 85 ? 28.919 18.656 -37.882 1.00 53.44 85 LEU A O 1
ATOM 688 N N . LEU A 1 86 ? 26.762 19.161 -37.560 1.00 49.34 86 LEU A N 1
ATOM 689 C CA . LEU A 1 86 ? 26.228 18.139 -38.464 1.00 49.34 86 LEU A CA 1
ATOM 690 C C . LEU A 1 86 ? 26.551 18.425 -39.935 1.00 49.34 86 LEU A C 1
ATOM 692 O O . LEU A 1 86 ? 26.987 17.519 -40.645 1.00 49.34 86 LEU A O 1
ATOM 696 N N . SER A 1 87 ? 26.460 19.687 -40.372 1.00 57.44 87 SER A N 1
ATOM 697 C CA . SER A 1 87 ? 26.875 20.084 -41.731 1.00 57.44 87 SER A CA 1
ATOM 698 C C . SER A 1 87 ? 28.353 19.801 -42.011 1.00 57.44 87 SER A C 1
ATOM 700 O O . SER A 1 87 ? 28.708 19.490 -43.143 1.00 57.44 87 SER A O 1
ATOM 702 N N . LYS A 1 88 ? 29.214 19.832 -40.986 1.00 61.78 88 LYS A N 1
ATOM 703 C CA . LYS A 1 88 ? 30.629 19.454 -41.114 1.00 61.78 88 LYS A CA 1
ATOM 704 C C . LYS A 1 88 ? 30.880 17.949 -41.126 1.00 61.78 88 LYS A C 1
ATOM 706 O O . LYS A 1 88 ? 31.890 17.524 -41.673 1.00 61.78 88 LYS A O 1
ATOM 711 N N . THR A 1 89 ? 30.013 17.161 -40.494 1.00 48.91 89 THR A N 1
ATOM 712 C CA . THR A 1 89 ? 30.285 15.737 -40.231 1.00 48.91 89 THR A CA 1
ATOM 713 C C . THR A 1 89 ? 29.614 14.813 -41.253 1.00 48.91 89 THR A C 1
ATOM 715 O O . THR A 1 89 ? 30.113 13.720 -41.493 1.00 48.91 89 THR A O 1
ATOM 718 N N . VAL A 1 90 ? 28.515 15.245 -41.888 1.00 48.41 90 VAL A N 1
ATOM 719 C CA . VAL A 1 90 ? 27.669 14.368 -42.727 1.00 48.41 90 VAL A CA 1
ATOM 720 C C . VAL A 1 90 ? 27.766 14.666 -44.235 1.00 48.41 90 VAL A C 1
ATOM 722 O O . VAL A 1 90 ? 27.536 13.774 -45.047 1.00 48.41 90 VAL A O 1
ATOM 725 N N . PHE A 1 91 ? 28.183 15.865 -44.654 1.00 48.94 91 PHE A N 1
ATOM 726 C CA . PHE A 1 91 ? 28.224 16.233 -46.077 1.00 48.94 91 PHE A CA 1
ATOM 727 C C . PHE A 1 91 ? 29.594 15.978 -46.729 1.00 48.94 91 PHE A C 1
ATOM 729 O O . PHE A 1 91 ? 30.403 16.886 -46.913 1.00 48.94 91 PHE A O 1
ATOM 736 N N . ARG A 1 92 ? 29.833 14.724 -47.136 1.00 50.44 92 ARG A N 1
ATOM 737 C CA . ARG A 1 92 ? 30.712 14.411 -48.279 1.00 50.44 92 ARG A CA 1
ATOM 738 C C . ARG A 1 92 ? 29.875 14.496 -49.568 1.00 50.44 92 ARG A C 1
ATOM 740 O O . ARG A 1 92 ? 28.695 14.162 -49.563 1.00 50.44 92 ARG A O 1
ATOM 747 N N . SER A 1 93 ? 30.478 15.000 -50.640 1.00 49.59 93 SER A N 1
ATOM 748 C CA . SER A 1 93 ? 29.879 15.740 -51.769 1.00 49.59 93 SER A CA 1
ATOM 749 C C . SER A 1 93 ? 28.774 15.083 -52.612 1.00 49.59 93 SER A C 1
ATOM 751 O O . SER A 1 93 ? 28.165 15.782 -53.417 1.00 49.59 93 SER A O 1
ATOM 753 N N . ASP A 1 94 ? 28.447 13.805 -52.429 1.00 49.22 94 ASP A N 1
ATOM 754 C CA . ASP A 1 94 ? 27.588 13.087 -53.390 1.00 49.22 94 ASP A CA 1
ATOM 755 C C . ASP A 1 94 ? 26.094 13.049 -52.994 1.00 49.22 94 ASP A C 1
ATOM 757 O O . ASP A 1 94 ? 25.254 12.571 -53.752 1.00 49.22 94 ASP A O 1
ATOM 761 N N . ILE A 1 95 ? 25.720 13.626 -51.842 1.00 50.00 95 ILE A N 1
ATOM 762 C CA . ILE A 1 95 ? 24.338 13.636 -51.298 1.00 50.00 95 ILE A CA 1
ATOM 763 C C . ILE A 1 95 ? 23.623 14.993 -51.524 1.00 50.00 95 ILE A C 1
ATOM 765 O O . ILE A 1 95 ? 22.542 15.261 -51.008 1.00 50.00 95 ILE A O 1
ATOM 769 N N . VAL A 1 96 ? 24.181 15.887 -52.343 1.00 48.22 96 VAL A N 1
ATOM 770 C CA . VAL A 1 96 ? 23.706 17.285 -52.448 1.00 48.22 96 VAL A CA 1
ATOM 771 C C . VAL A 1 96 ? 22.288 17.418 -53.041 1.00 48.22 96 VAL A C 1
ATOM 773 O O . VAL A 1 96 ? 21.599 18.386 -52.738 1.00 48.22 96 VAL A O 1
ATOM 776 N N . ARG A 1 97 ? 21.775 16.434 -53.798 1.00 49.66 97 ARG A N 1
ATOM 777 C CA . ARG A 1 97 ? 20.399 16.475 -54.352 1.00 49.66 97 ARG A CA 1
ATOM 778 C C . ARG A 1 97 ? 19.295 15.916 -53.443 1.00 49.66 97 ARG A C 1
ATOM 780 O O . ARG A 1 97 ? 18.131 16.195 -53.698 1.00 49.66 97 ARG A O 1
ATOM 787 N N . PHE A 1 98 ? 19.635 15.194 -52.374 1.00 50.88 98 PHE A N 1
ATOM 788 C CA . PHE A 1 98 ? 18.675 14.762 -51.340 1.00 50.88 98 PHE A CA 1
ATOM 789 C C . PHE A 1 98 ? 18.596 15.743 -50.151 1.00 50.88 98 PHE A C 1
ATOM 791 O O . PHE A 1 98 ? 17.805 15.547 -49.227 1.00 50.88 98 PHE A O 1
ATOM 798 N N . SER A 1 99 ? 19.409 16.805 -50.197 1.00 54.28 99 SER A N 1
ATOM 799 C CA . SER A 1 99 ? 19.602 17.808 -49.147 1.00 54.28 99 SER A CA 1
ATOM 800 C C . SER A 1 99 ? 18.300 18.439 -48.662 1.00 54.28 99 SER A C 1
ATOM 802 O O . SER A 1 99 ? 18.042 18.446 -47.462 1.00 54.28 99 SER A O 1
ATOM 804 N N . ASP A 1 100 ? 17.446 18.941 -49.551 1.00 54.12 100 ASP A N 1
ATOM 805 C CA . ASP A 1 100 ? 16.385 19.859 -49.116 1.00 54.12 100 ASP A CA 1
ATOM 806 C C . ASP A 1 100 ? 15.251 19.136 -48.378 1.00 54.12 100 ASP A C 1
ATOM 808 O O . ASP A 1 100 ? 14.759 19.617 -47.356 1.00 54.12 100 ASP A O 1
ATOM 812 N N . THR A 1 101 ? 14.892 17.926 -48.814 1.00 55.59 101 THR A N 1
ATOM 813 C CA . THR A 1 101 ? 13.863 17.111 -48.151 1.00 55.59 101 THR A CA 1
ATOM 814 C C . THR A 1 101 ? 14.370 16.505 -46.839 1.00 55.59 101 THR A C 1
ATOM 816 O O . THR A 1 101 ? 13.632 16.468 -45.854 1.00 55.59 101 THR A O 1
ATOM 819 N N . ALA A 1 102 ? 15.642 16.087 -46.788 1.00 56.28 102 ALA A N 1
ATOM 820 C CA . ALA A 1 102 ? 16.269 15.600 -45.558 1.00 56.28 102 ALA A CA 1
ATOM 821 C C . ALA A 1 102 ? 16.432 16.722 -44.519 1.00 56.28 102 ALA A C 1
ATOM 823 O O . ALA A 1 102 ? 16.163 16.518 -43.336 1.00 56.28 102 ALA A O 1
ATOM 824 N N . THR A 1 103 ? 16.788 17.931 -44.962 1.00 60.06 103 THR A N 1
ATOM 825 C CA . THR A 1 103 ? 16.924 19.108 -44.092 1.00 60.06 103 THR A CA 1
ATOM 826 C C . THR A 1 103 ? 15.566 19.556 -43.545 1.00 60.06 103 THR A C 1
ATOM 828 O O . THR A 1 103 ? 15.462 19.890 -42.365 1.00 60.06 103 THR A O 1
ATOM 831 N N . LEU A 1 104 ? 14.497 19.501 -44.354 1.00 60.09 104 LEU A N 1
ATOM 832 C CA . LEU A 1 104 ? 13.133 19.780 -43.891 1.00 60.09 104 LEU A CA 1
ATOM 833 C C . LEU A 1 104 ? 12.670 18.755 -42.840 1.00 60.09 104 LEU A C 1
ATOM 835 O O . LEU A 1 104 ? 12.173 19.148 -41.786 1.00 60.09 104 LEU A O 1
ATOM 839 N N . SER A 1 105 ? 12.890 17.458 -43.090 1.00 60.34 105 SER A N 1
ATOM 840 C CA . SER A 1 105 ? 12.562 16.383 -42.140 1.00 60.34 105 SER A CA 1
ATOM 841 C C . SER A 1 105 ? 13.327 16.528 -40.822 1.00 60.34 105 SER A C 1
ATOM 843 O O . SER A 1 105 ? 12.761 16.318 -39.753 1.00 60.34 105 SER A O 1
ATOM 845 N N . PHE A 1 106 ? 14.599 16.927 -40.882 1.00 61.50 106 PHE A N 1
ATOM 846 C CA . PHE A 1 106 ? 15.426 17.139 -39.696 1.00 61.50 106 PHE A CA 1
ATOM 847 C C . PHE A 1 106 ? 14.974 18.354 -38.872 1.00 61.50 106 PHE A C 1
ATOM 849 O O . PHE A 1 106 ? 14.945 18.297 -37.643 1.00 61.50 106 PHE A O 1
ATOM 856 N N . ASN A 1 107 ? 14.569 19.443 -39.531 1.00 67.88 107 ASN A N 1
ATOM 857 C CA . ASN A 1 107 ? 14.037 20.624 -38.848 1.00 67.88 107 ASN A CA 1
ATOM 858 C C . ASN A 1 107 ? 12.694 20.332 -38.156 1.00 67.88 107 ASN A C 1
ATOM 860 O O . ASN A 1 107 ? 12.492 20.779 -37.027 1.00 67.88 107 ASN A O 1
ATOM 864 N N . LEU A 1 108 ? 11.816 19.544 -38.790 1.00 64.69 108 LEU A N 1
ATOM 865 C CA . LEU A 1 108 ? 10.568 19.057 -38.185 1.00 64.69 108 LEU A CA 1
ATOM 866 C C . LEU A 1 108 ? 10.846 18.193 -36.942 1.00 64.69 108 LEU A C 1
ATOM 868 O O . LEU A 1 108 ? 10.305 18.463 -35.872 1.00 64.69 108 LEU A O 1
ATOM 872 N N . GLN A 1 109 ? 11.784 17.245 -37.033 1.00 65.69 109 GLN A N 1
ATOM 873 C CA . GLN A 1 109 ? 12.181 16.403 -35.895 1.00 65.69 109 GLN A CA 1
ATOM 874 C C . GLN A 1 109 ? 12.809 17.207 -34.746 1.00 65.69 109 GLN A C 1
ATOM 876 O O . GLN A 1 109 ? 12.530 16.940 -33.577 1.00 65.69 109 GLN A O 1
ATOM 881 N N . CYS A 1 110 ? 13.615 18.229 -35.056 1.00 67.38 110 CYS A N 1
ATOM 882 C CA . CYS A 1 110 ? 14.127 19.150 -34.042 1.00 67.38 110 CYS A CA 1
ATOM 883 C C . CYS A 1 110 ? 12.990 19.918 -33.356 1.00 67.38 110 CYS A C 1
ATOM 885 O O . CYS A 1 110 ? 13.022 20.072 -32.138 1.00 67.38 110 CYS A O 1
ATOM 887 N N . SER A 1 111 ? 11.977 20.376 -34.100 1.00 73.19 111 SER A N 1
ATOM 888 C CA . SER A 1 111 ? 10.841 21.084 -33.500 1.00 73.19 111 SER A CA 1
ATOM 889 C C . SER A 1 111 ? 10.007 20.192 -32.577 1.00 73.19 111 SER A C 1
ATOM 891 O O . SER A 1 111 ? 9.672 20.623 -31.474 1.00 73.19 111 SER A O 1
ATOM 893 N N . ASP A 1 112 ? 9.778 18.931 -32.950 1.00 70.50 112 ASP A N 1
ATOM 894 C CA . ASP A 1 112 ? 9.040 17.971 -32.123 1.00 70.50 112 ASP A CA 1
ATOM 895 C C . ASP A 1 112 ? 9.805 17.614 -30.842 1.00 70.50 112 ASP A C 1
ATOM 897 O O . ASP A 1 112 ? 9.215 17.523 -29.764 1.00 70.50 112 ASP A O 1
ATOM 901 N N . LEU A 1 113 ? 11.137 17.496 -30.919 1.00 74.38 113 LEU A N 1
ATOM 902 C CA . LEU A 1 113 ? 11.985 17.294 -29.742 1.00 74.38 113 LEU A CA 1
ATOM 903 C C . LEU A 1 113 ? 11.917 18.489 -28.781 1.00 74.38 113 LEU A C 1
ATOM 905 O O . LEU A 1 113 ? 11.855 18.307 -27.563 1.00 74.38 113 LEU A O 1
ATOM 909 N N . ILE A 1 114 ? 11.922 19.711 -29.316 1.00 73.94 114 ILE A N 1
ATOM 910 C CA . ILE A 1 114 ? 11.831 20.940 -28.519 1.00 73.94 114 ILE A CA 1
ATOM 911 C C . ILE A 1 114 ? 10.474 21.015 -27.815 1.00 73.94 114 ILE A C 1
ATOM 913 O O . ILE A 1 114 ? 10.426 21.298 -26.617 1.00 73.94 114 ILE A O 1
ATOM 917 N N . ILE A 1 115 ? 9.387 20.714 -28.529 1.00 78.25 115 ILE A N 1
ATOM 918 C CA . ILE A 1 115 ? 8.034 20.679 -27.964 1.00 78.25 115 ILE A CA 1
ATOM 919 C C . ILE A 1 115 ? 7.937 19.595 -26.882 1.00 78.25 115 ILE A C 1
ATOM 921 O O . ILE A 1 115 ? 7.488 19.883 -25.774 1.00 78.25 115 ILE A O 1
ATOM 925 N N . GLY A 1 116 ? 8.428 18.382 -27.151 1.00 78.81 116 GLY A N 1
ATOM 926 C CA . GLY A 1 116 ? 8.448 17.289 -26.175 1.00 78.81 116 GLY A CA 1
ATOM 927 C C . GLY A 1 116 ? 9.248 17.629 -24.914 1.00 78.81 116 GLY A C 1
ATOM 928 O O . GLY A 1 116 ? 8.798 17.366 -23.801 1.00 78.81 116 GLY A O 1
ATOM 929 N N . THR A 1 117 ? 10.394 18.296 -25.070 1.00 74.69 117 THR A N 1
ATOM 930 C CA . THR A 1 117 ? 11.221 18.753 -23.940 1.00 74.69 117 THR A CA 1
ATOM 931 C C . THR A 1 117 ? 10.515 19.834 -23.118 1.00 74.69 117 THR A C 1
ATOM 933 O O . THR A 1 117 ? 10.593 19.825 -21.890 1.00 74.69 117 THR A O 1
ATOM 936 N N . ALA A 1 118 ? 9.794 20.753 -23.765 1.00 75.81 118 ALA A N 1
ATOM 937 C CA . ALA A 1 118 ? 9.023 21.777 -23.066 1.00 75.81 118 ALA A CA 1
ATOM 938 C C . ALA A 1 118 ? 7.854 21.169 -22.270 1.00 75.81 118 ALA A C 1
ATOM 940 O O . ALA A 1 118 ? 7.660 21.526 -21.109 1.00 75.81 118 ALA A O 1
ATOM 941 N N . ILE A 1 119 ? 7.125 20.212 -22.858 1.00 80.00 119 ILE A N 1
ATOM 942 C CA . ILE A 1 119 ? 6.049 19.474 -22.174 1.00 80.00 119 ILE A CA 1
ATOM 943 C C . ILE A 1 119 ? 6.604 18.741 -20.948 1.00 80.00 119 ILE A C 1
ATOM 945 O O . ILE A 1 119 ? 6.041 18.860 -19.861 1.00 80.00 119 ILE A O 1
ATOM 949 N N . PHE A 1 120 ? 7.754 18.072 -21.088 1.00 81.88 120 PHE A N 1
ATOM 950 C CA . PHE A 1 120 ? 8.433 17.415 -19.970 1.00 81.88 120 PHE A CA 1
ATOM 951 C C . PHE A 1 120 ? 8.742 18.356 -18.817 1.00 81.88 120 PHE A C 1
ATOM 953 O O . PHE A 1 120 ? 8.528 18.012 -17.662 1.00 81.88 120 PHE A O 1
ATOM 960 N N . ALA A 1 121 ? 9.297 19.529 -19.128 1.00 76.06 121 ALA A N 1
ATOM 961 C CA . ALA A 1 121 ? 9.726 20.481 -18.119 1.00 76.06 121 ALA A CA 1
ATOM 962 C C . ALA A 1 121 ? 8.528 20.996 -17.310 1.00 76.06 121 ALA A C 1
ATOM 964 O O . ALA A 1 121 ? 8.615 21.110 -16.087 1.00 76.06 121 ALA A O 1
ATOM 965 N N . VAL A 1 122 ? 7.399 21.247 -17.983 1.00 79.44 122 VAL A N 1
ATOM 966 C CA . VAL A 1 122 ? 6.138 21.630 -17.333 1.00 79.44 122 VAL A CA 1
ATOM 967 C C . VAL A 1 122 ? 5.606 20.492 -16.460 1.00 79.44 122 VAL A C 1
ATOM 969 O O . VAL A 1 122 ? 5.250 20.722 -15.304 1.00 79.44 122 VAL A O 1
ATOM 972 N N . GLU A 1 123 ? 5.594 19.262 -16.974 1.00 84.56 123 GLU A N 1
ATOM 973 C CA . GLU A 1 123 ? 5.117 18.094 -16.231 1.00 84.56 123 GLU A CA 1
ATOM 974 C C . GLU A 1 123 ? 5.995 17.790 -15.006 1.00 84.56 123 GLU A C 1
ATOM 976 O O . GLU A 1 123 ? 5.477 17.608 -13.904 1.00 84.56 123 GLU A O 1
ATOM 981 N N . LEU A 1 124 ? 7.322 17.837 -15.156 1.00 83.75 124 LEU A N 1
ATOM 982 C CA . LEU A 1 124 ? 8.280 17.708 -14.058 1.00 83.75 124 LEU A CA 1
ATOM 983 C C . LEU A 1 124 ? 8.062 18.801 -13.003 1.00 83.75 124 LEU A C 1
ATOM 985 O O . LEU A 1 124 ? 8.056 18.497 -11.812 1.00 83.75 124 LEU A O 1
ATOM 989 N N . GLY A 1 125 ? 7.839 20.053 -13.417 1.00 79.75 125 GLY A N 1
ATOM 990 C CA . GLY A 1 125 ? 7.504 21.148 -12.504 1.00 79.75 125 GLY A CA 1
ATOM 991 C C . GLY A 1 125 ? 6.232 20.868 -11.697 1.00 79.75 125 GLY A C 1
ATOM 992 O O . GLY A 1 125 ? 6.238 20.986 -10.471 1.00 79.75 125 GLY A O 1
ATOM 993 N N . SER A 1 126 ? 5.167 20.411 -12.365 1.00 87.06 126 SER A N 1
ATOM 994 C CA . SER A 1 126 ? 3.907 20.025 -11.715 1.00 87.06 126 SER A CA 1
ATOM 995 C C . SER A 1 126 ? 4.096 18.875 -10.719 1.00 87.06 126 SER A C 1
ATOM 997 O O . SER A 1 126 ? 3.589 18.932 -9.599 1.00 87.06 126 SER A O 1
ATOM 999 N N . LEU A 1 127 ? 4.851 17.841 -11.095 1.00 85.69 127 LEU A N 1
ATOM 1000 C CA . LEU A 1 127 ? 5.145 16.698 -10.230 1.00 85.69 127 LEU A CA 1
ATOM 1001 C C . LEU A 1 127 ? 5.982 17.109 -9.007 1.00 85.69 127 LEU A C 1
ATOM 1003 O O . LEU A 1 127 ? 5.715 16.644 -7.900 1.00 85.69 127 LEU A O 1
ATOM 1007 N N . CYS A 1 128 ? 6.953 18.012 -9.172 1.00 81.88 128 CYS A N 1
ATOM 1008 C CA . CYS A 1 128 ? 7.735 18.558 -8.061 1.00 81.88 128 CYS A CA 1
ATOM 1009 C C . CYS A 1 128 ? 6.853 19.316 -7.058 1.00 81.88 128 CYS A C 1
ATOM 1011 O O . CYS A 1 128 ? 7.049 19.170 -5.852 1.00 81.88 128 CYS A O 1
ATOM 1013 N N . ILE A 1 129 ? 5.863 20.084 -7.534 1.00 79.62 129 ILE A N 1
ATOM 1014 C CA . ILE A 1 129 ? 4.900 20.770 -6.658 1.00 79.62 129 ILE A CA 1
ATOM 1015 C C . ILE A 1 129 ? 4.051 19.756 -5.895 1.00 79.62 129 ILE A C 1
ATOM 1017 O O . ILE A 1 129 ? 3.960 19.847 -4.677 1.00 79.62 129 ILE A O 1
ATOM 1021 N N . GLN A 1 130 ? 3.464 18.774 -6.584 1.00 86.44 130 GLN A N 1
ATOM 1022 C CA . GLN A 1 130 ? 2.635 17.752 -5.937 1.00 86.44 130 GLN A CA 1
ATOM 1023 C C . GLN A 1 130 ? 3.427 16.967 -4.882 1.00 86.44 130 GLN A C 1
ATOM 1025 O O . GLN A 1 130 ? 2.900 16.645 -3.818 1.00 86.44 130 GLN A O 1
ATOM 1030 N N . LEU A 1 131 ? 4.707 16.687 -5.151 1.00 82.38 131 LEU A N 1
ATOM 1031 C CA . LEU A 1 131 ? 5.598 16.048 -4.188 1.00 82.38 131 LEU A CA 1
ATOM 1032 C C . LEU A 1 131 ? 5.861 16.958 -2.979 1.00 82.38 131 LEU A C 1
ATOM 1034 O O . LEU A 1 131 ? 5.820 16.493 -1.843 1.00 82.38 131 LEU A O 1
ATOM 1038 N N . TYR A 1 132 ? 6.107 18.251 -3.210 1.00 79.44 132 TYR A N 1
ATOM 1039 C CA . TYR A 1 132 ? 6.337 19.236 -2.150 1.00 79.44 132 TYR A CA 1
ATOM 1040 C C . TYR A 1 132 ? 5.091 19.470 -1.278 1.00 79.44 132 TYR A C 1
ATOM 1042 O O . TYR A 1 132 ? 5.206 19.586 -0.059 1.00 79.44 132 TYR A O 1
ATOM 1050 N N . CYS A 1 133 ? 3.900 19.490 -1.881 1.00 80.81 133 CYS A N 1
ATOM 1051 C CA . CYS A 1 133 ? 2.616 19.604 -1.185 1.00 80.81 133 CYS A CA 1
ATOM 1052 C C . CYS A 1 133 ? 2.220 18.322 -0.434 1.00 80.81 133 CYS A C 1
ATOM 1054 O O . CYS A 1 133 ? 1.336 18.364 0.419 1.00 80.81 133 CYS A O 1
ATOM 1056 N N . GLY A 1 134 ? 2.889 17.197 -0.709 1.00 75.00 134 GLY A N 1
ATOM 1057 C CA . GLY A 1 134 ? 2.564 15.895 -0.128 1.00 75.00 134 GLY A CA 1
ATOM 1058 C C . GLY A 1 134 ? 1.356 15.208 -0.774 1.00 75.00 134 GLY A C 1
ATOM 1059 O O . GLY A 1 134 ? 0.871 14.218 -0.230 1.00 75.00 134 GLY A O 1
ATOM 1060 N N . ASP A 1 135 ? 0.893 15.703 -1.926 1.00 73.88 135 ASP A N 1
ATOM 1061 C CA . ASP A 1 135 ? -0.231 15.135 -2.683 1.00 73.88 135 ASP A CA 1
ATOM 1062 C C . ASP A 1 135 ? 0.151 13.815 -3.357 1.00 73.88 135 ASP A C 1
ATOM 1064 O O . ASP A 1 135 ? -0.679 12.916 -3.510 1.00 73.88 135 ASP A O 1
ATOM 1068 N N . ILE A 1 136 ? 1.422 13.684 -3.750 1.00 79.81 136 ILE A N 1
ATOM 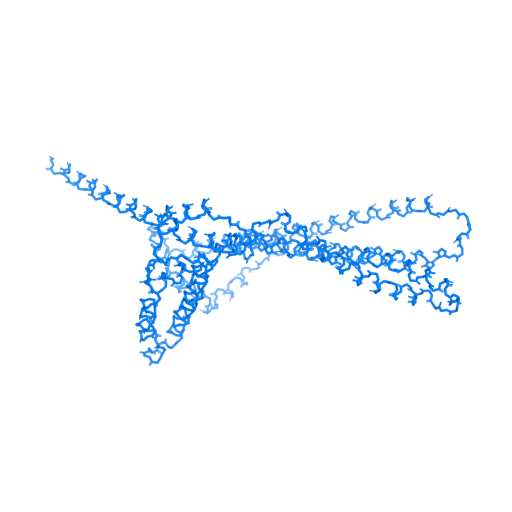1069 C CA . ILE A 1 136 ? 1.977 12.450 -4.303 1.00 79.81 136 ILE A CA 1
ATOM 1070 C C . ILE A 1 136 ? 3.168 11.971 -3.483 1.00 79.81 136 ILE A C 1
ATOM 1072 O O . ILE A 1 136 ? 3.978 12.739 -2.968 1.00 79.81 136 ILE A O 1
ATOM 1076 N N . THR A 1 137 ? 3.301 10.653 -3.399 1.00 82.69 137 THR A N 1
ATOM 1077 C CA . THR A 1 137 ? 4.478 10.004 -2.813 1.00 82.69 137 THR A CA 1
ATOM 1078 C C . THR A 1 137 ? 5.690 10.127 -3.743 1.00 82.69 137 THR A C 1
ATOM 1080 O O . THR A 1 137 ? 5.543 10.211 -4.963 1.00 82.69 137 THR A O 1
ATOM 1083 N N . PHE A 1 138 ? 6.912 10.058 -3.202 1.00 78.25 138 PHE A N 1
ATOM 1084 C CA . PHE A 1 138 ? 8.143 10.084 -4.011 1.00 78.25 138 PHE A CA 1
ATOM 1085 C C . PHE A 1 138 ? 8.188 8.966 -5.069 1.00 78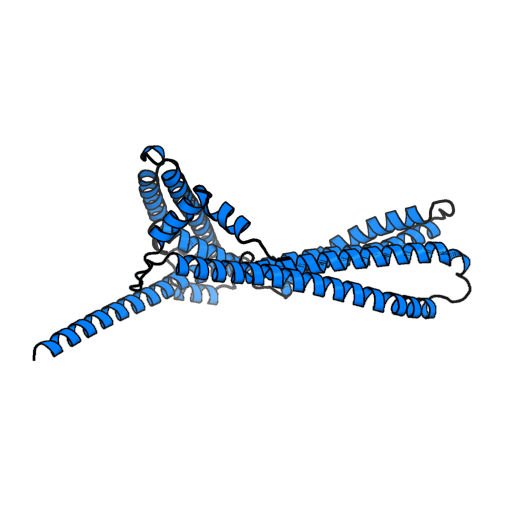.25 138 PHE A C 1
ATOM 1087 O O . PHE A 1 138 ? 8.687 9.162 -6.176 1.00 78.25 138 PHE A O 1
ATOM 1094 N N . LYS A 1 139 ? 7.591 7.807 -4.771 1.00 75.19 139 LYS A N 1
ATOM 1095 C CA . LYS A 1 139 ? 7.436 6.694 -5.715 1.00 75.19 139 LYS A CA 1
ATOM 1096 C C . LYS A 1 139 ? 6.490 7.037 -6.867 1.00 75.19 139 LYS A C 1
ATOM 1098 O O . LYS A 1 139 ? 6.801 6.727 -8.013 1.00 75.19 139 LYS A O 1
ATOM 1103 N N . GLN A 1 140 ? 5.361 7.692 -6.585 1.00 82.25 140 GLN A N 1
ATOM 1104 C CA . GLN A 1 140 ? 4.461 8.201 -7.627 1.00 82.25 140 GLN A CA 1
ATOM 1105 C C . GLN A 1 140 ? 5.142 9.290 -8.460 1.00 82.25 140 GLN A C 1
ATOM 1107 O O . GLN A 1 140 ? 5.046 9.243 -9.681 1.00 82.25 140 GLN A O 1
ATOM 1112 N N . PHE A 1 141 ? 5.896 10.194 -7.826 1.00 85.12 141 PHE A N 1
ATOM 1113 C CA . PHE A 1 141 ? 6.713 11.196 -8.513 1.00 85.12 141 PHE A CA 1
ATOM 1114 C C . PHE A 1 141 ? 7.709 10.548 -9.483 1.00 85.12 141 PHE A C 1
ATOM 1116 O O . PHE A 1 141 ? 7.694 10.858 -10.671 1.00 85.12 141 PHE A O 1
ATOM 1123 N N . LEU A 1 142 ? 8.529 9.604 -9.004 1.00 81.38 142 LEU A N 1
ATOM 1124 C CA . LEU A 1 142 ? 9.490 8.879 -9.834 1.00 81.38 142 LEU A CA 1
ATOM 1125 C C . LEU A 1 142 ? 8.790 8.134 -10.963 1.00 81.38 142 LEU A C 1
ATOM 1127 O O . LEU A 1 142 ? 9.246 8.219 -12.099 1.00 81.38 142 LEU A O 1
ATOM 1131 N N . LYS A 1 143 ? 7.683 7.439 -10.674 1.00 82.38 143 LYS A N 1
ATOM 1132 C CA . LYS A 1 143 ? 6.900 6.715 -11.677 1.00 82.38 143 LYS A CA 1
ATOM 1133 C C . LYS A 1 143 ? 6.407 7.648 -12.781 1.00 82.38 143 LYS A C 1
ATOM 1135 O O . LYS A 1 143 ? 6.652 7.364 -13.948 1.00 82.38 143 LYS A O 1
ATOM 1140 N N . SER A 1 144 ? 5.770 8.762 -12.433 1.00 85.50 144 SER A N 1
ATOM 1141 C CA . SER A 1 144 ? 5.284 9.734 -13.414 1.00 85.50 144 SER A CA 1
ATOM 1142 C C . SER A 1 144 ? 6.437 10.366 -14.195 1.00 85.50 144 SER A C 1
ATOM 1144 O O . SER A 1 144 ? 6.443 10.290 -15.416 1.00 85.50 144 SER A O 1
ATOM 1146 N N . LEU A 1 145 ? 7.476 10.860 -13.509 1.00 85.56 145 LEU A N 1
ATOM 1147 C CA . LEU A 1 145 ? 8.642 11.496 -14.131 1.00 85.56 145 LEU A CA 1
ATOM 1148 C C . LEU A 1 145 ? 9.286 10.609 -15.195 1.00 85.56 145 LEU A C 1
ATOM 1150 O O . LEU A 1 145 ? 9.604 11.031 -16.303 1.00 85.56 145 LEU A O 1
ATOM 1154 N N . THR A 1 146 ? 9.512 9.358 -14.832 1.00 76.25 146 THR A N 1
ATOM 1155 C CA . THR A 1 146 ? 10.132 8.387 -15.724 1.00 76.25 146 THR A CA 1
ATOM 1156 C C . THR A 1 146 ? 9.194 7.933 -16.836 1.00 76.25 146 THR A C 1
ATOM 1158 O O . THR A 1 146 ? 9.679 7.741 -17.942 1.00 76.25 146 THR A O 1
ATOM 1161 N N . THR A 1 147 ? 7.881 7.832 -16.602 1.00 81.19 147 THR A N 1
ATOM 1162 C CA . THR A 1 147 ? 6.899 7.558 -17.670 1.00 81.19 147 THR A CA 1
ATOM 1163 C C . THR A 1 147 ? 6.959 8.654 -18.732 1.00 81.19 147 THR A C 1
ATOM 1165 O O . THR A 1 147 ? 7.065 8.361 -19.921 1.00 81.19 147 THR A O 1
ATOM 1168 N N . SER A 1 148 ? 7.003 9.916 -18.306 1.00 83.50 148 SER A N 1
ATOM 1169 C CA . SER A 1 148 ? 7.137 11.068 -19.199 1.00 83.50 148 SER A CA 1
ATOM 1170 C C . SER A 1 148 ? 8.489 11.076 -19.913 1.00 83.50 148 SER A C 1
ATOM 1172 O O . SER A 1 148 ? 8.545 11.222 -21.132 1.00 83.50 148 SER A O 1
ATOM 1174 N N . ALA A 1 149 ? 9.587 10.830 -19.188 1.00 78.75 149 ALA A N 1
ATOM 1175 C CA . ALA A 1 149 ? 10.929 10.768 -19.770 1.00 78.75 149 ALA A CA 1
ATOM 1176 C C . ALA A 1 149 ? 11.054 9.642 -20.808 1.00 78.75 149 ALA A C 1
ATOM 1178 O O . ALA A 1 149 ? 11.649 9.843 -21.866 1.00 78.75 149 ALA A O 1
ATOM 1179 N N . VAL A 1 150 ? 10.465 8.475 -20.530 1.00 77.06 150 VAL A N 1
ATOM 1180 C CA . VAL A 1 150 ? 10.401 7.340 -21.456 1.00 77.06 150 VAL A CA 1
ATOM 1181 C C . VAL A 1 150 ? 9.547 7.684 -22.665 1.00 77.06 150 VAL A C 1
ATOM 1183 O O . VAL A 1 150 ? 9.982 7.415 -23.776 1.00 77.06 150 VAL A O 1
ATOM 1186 N N . ALA A 1 151 ? 8.385 8.317 -22.494 1.00 79.69 151 ALA A N 1
ATOM 1187 C CA . ALA A 1 151 ? 7.537 8.717 -23.615 1.00 79.69 151 ALA A CA 1
ATOM 1188 C C . ALA A 1 151 ? 8.272 9.669 -24.574 1.00 79.69 151 ALA A C 1
ATOM 1190 O O . ALA A 1 151 ? 8.216 9.496 -25.791 1.00 79.69 151 ALA A O 1
ATOM 1191 N N . ILE A 1 152 ? 9.031 10.624 -24.035 1.00 79.19 152 ILE A N 1
ATOM 1192 C CA . ILE A 1 152 ? 9.806 11.577 -24.839 1.00 79.19 152 ILE A CA 1
ATOM 1193 C C . ILE A 1 152 ? 11.023 10.912 -25.470 1.00 79.19 152 ILE A C 1
ATOM 1195 O O . ILE A 1 152 ? 11.288 11.133 -26.649 1.00 79.19 152 ILE A O 1
ATOM 1199 N N . ALA A 1 153 ? 11.751 10.077 -24.725 1.00 74.00 153 ALA A N 1
ATOM 1200 C CA . ALA A 1 153 ? 12.892 9.342 -25.258 1.00 74.00 153 ALA A CA 1
ATOM 1201 C C . ALA A 1 153 ? 12.453 8.359 -26.353 1.00 74.00 153 ALA A C 1
ATOM 1203 O O . ALA A 1 153 ? 13.062 8.320 -27.418 1.00 74.00 153 ALA A O 1
ATOM 1204 N N . ALA A 1 154 ? 11.367 7.614 -26.139 1.00 74.19 154 ALA A N 1
ATOM 1205 C CA . ALA A 1 154 ? 10.789 6.702 -27.119 1.00 74.19 154 ALA A CA 1
ATOM 1206 C C . ALA A 1 154 ? 10.263 7.459 -28.343 1.00 74.19 154 ALA A C 1
ATOM 1208 O O . ALA A 1 154 ? 10.516 7.023 -29.464 1.00 74.19 154 ALA A O 1
ATOM 1209 N N . GLY A 1 155 ? 9.616 8.611 -28.144 1.00 75.31 155 GLY A N 1
ATOM 1210 C CA . GLY A 1 155 ? 9.165 9.487 -29.222 1.00 75.31 155 GLY A CA 1
ATOM 1211 C C . GLY A 1 155 ? 10.328 10.025 -30.053 1.00 75.31 155 GLY A C 1
ATOM 1212 O O . GLY A 1 155 ? 10.366 9.818 -31.259 1.00 75.31 155 GLY A O 1
ATOM 1213 N N . ALA A 1 156 ? 11.327 10.640 -29.421 1.00 75.12 156 ALA A N 1
ATOM 1214 C CA . ALA A 1 156 ? 12.459 11.255 -30.109 1.00 75.12 156 ALA A CA 1
ATOM 1215 C C . ALA A 1 156 ? 13.392 10.227 -30.769 1.00 75.12 156 ALA A C 1
ATOM 1217 O O . ALA A 1 156 ? 13.725 10.339 -31.951 1.00 75.12 156 ALA A O 1
ATOM 1218 N N . ILE A 1 157 ? 13.810 9.206 -30.016 1.00 74.00 157 ILE A N 1
ATOM 1219 C CA . ILE A 1 157 ? 14.744 8.177 -30.487 1.00 74.00 157 ILE A CA 1
ATOM 1220 C C . ILE A 1 157 ? 14.027 7.230 -31.452 1.00 74.00 157 ILE A C 1
ATOM 1222 O O . ILE A 1 157 ? 14.557 6.925 -32.519 1.00 74.00 157 ILE A O 1
ATOM 1226 N N . GLY A 1 158 ? 12.805 6.807 -31.119 1.00 73.81 158 GLY A N 1
ATOM 1227 C CA . GLY A 1 158 ? 11.996 5.931 -31.965 1.00 73.81 158 GLY A CA 1
ATOM 1228 C C . GLY A 1 158 ? 11.594 6.594 -33.277 1.00 73.81 158 GLY A C 1
ATOM 1229 O O . GLY A 1 158 ? 11.691 5.952 -34.321 1.00 73.81 158 GLY A O 1
ATOM 1230 N N . ALA A 1 159 ? 11.245 7.885 -33.273 1.00 73.25 159 ALA A N 1
ATOM 1231 C CA . ALA A 1 159 ? 10.955 8.601 -34.513 1.00 73.25 159 ALA A CA 1
ATOM 1232 C C . ALA A 1 159 ? 12.195 8.780 -35.389 1.00 73.25 159 ALA A C 1
ATOM 1234 O O . ALA A 1 159 ? 12.103 8.613 -36.608 1.00 73.25 159 ALA A O 1
ATOM 1235 N N . SER A 1 160 ? 13.352 9.064 -34.788 1.00 73.94 160 SER A N 1
ATOM 1236 C CA . SER A 1 160 ? 14.608 9.265 -35.520 1.00 73.94 160 SER A CA 1
ATOM 1237 C C . SER A 1 160 ? 15.126 7.961 -36.134 1.00 73.94 160 SER A C 1
ATOM 1239 O O . SER A 1 160 ? 15.375 7.895 -37.336 1.00 73.94 160 SER A O 1
ATOM 1241 N N . ILE A 1 161 ? 15.233 6.894 -35.334 1.00 73.38 161 ILE A N 1
ATOM 1242 C CA . ILE A 1 161 ? 15.691 5.577 -35.806 1.00 73.38 161 ILE A CA 1
ATOM 1243 C C . ILE A 1 161 ? 14.669 4.979 -36.771 1.00 73.38 161 ILE A C 1
ATOM 1245 O O . ILE A 1 161 ? 15.030 4.481 -37.836 1.00 73.38 161 ILE A O 1
ATOM 1249 N N . GLY A 1 162 ? 13.389 5.072 -36.413 1.00 75.81 162 GLY A N 1
ATOM 1250 C CA . GLY A 1 162 ? 12.286 4.577 -37.212 1.00 75.81 162 GLY A CA 1
ATOM 1251 C C . GLY A 1 162 ? 12.243 5.213 -38.595 1.00 75.81 162 GLY A C 1
ATOM 1252 O O . GLY A 1 162 ? 12.226 4.490 -39.586 1.00 75.81 162 GLY A O 1
ATOM 1253 N N . SER A 1 163 ? 12.286 6.545 -38.687 1.00 74.38 163 SER A N 1
ATOM 1254 C CA . SER A 1 163 ? 12.253 7.245 -39.982 1.00 74.38 163 SER A CA 1
ATOM 1255 C C . SER A 1 163 ? 13.436 6.872 -40.877 1.00 74.38 163 SER A C 1
ATOM 1257 O O . SER A 1 163 ? 13.233 6.572 -42.055 1.00 74.38 163 SER A O 1
ATOM 1259 N N . CYS A 1 164 ? 14.652 6.806 -40.324 1.00 73.19 164 CYS A N 1
ATOM 1260 C CA . CYS A 1 164 ? 15.842 6.397 -41.072 1.00 73.19 164 CYS A CA 1
ATOM 1261 C C . CYS A 1 164 ? 15.716 4.957 -41.587 1.00 73.19 164 CYS A C 1
ATOM 1263 O O . CYS A 1 164 ? 16.018 4.677 -42.751 1.00 73.19 164 CYS A O 1
ATOM 1265 N N . PHE A 1 165 ? 15.234 4.046 -40.740 1.00 72.44 165 PHE A N 1
ATOM 1266 C CA . PHE A 1 165 ? 15.056 2.646 -41.105 1.00 72.44 165 PHE A CA 1
ATOM 1267 C C . PHE A 1 165 ? 13.945 2.463 -42.143 1.00 72.44 165 PHE A C 1
ATOM 1269 O O . PHE A 1 165 ? 14.139 1.745 -43.116 1.00 72.44 165 PHE A O 1
ATOM 1276 N N . GLY A 1 166 ? 12.812 3.153 -41.993 1.00 76.62 166 GLY A N 1
ATOM 1277 C CA . GLY A 1 166 ? 11.685 3.083 -42.924 1.00 76.62 166 GLY A CA 1
ATOM 1278 C C . GLY A 1 166 ? 12.033 3.593 -44.322 1.00 76.62 166 GLY A C 1
ATOM 1279 O O . GLY A 1 166 ? 11.701 2.943 -45.312 1.00 76.62 166 GLY A O 1
ATOM 1280 N N . VAL A 1 167 ? 12.772 4.705 -44.418 1.00 72.81 167 VAL A N 1
ATOM 1281 C CA . VAL A 1 167 ? 13.271 5.215 -45.707 1.00 72.81 167 VAL A CA 1
ATOM 1282 C C . VAL A 1 167 ? 14.268 4.236 -46.332 1.00 72.81 167 VAL A C 1
ATOM 1284 O O . VAL A 1 167 ? 14.141 3.905 -47.510 1.00 72.81 167 VAL A O 1
ATOM 1287 N N . THR A 1 168 ? 15.209 3.710 -45.543 1.00 72.81 168 THR A N 1
ATOM 1288 C CA . THR A 1 168 ? 16.208 2.741 -46.027 1.00 72.81 168 THR A CA 1
ATOM 1289 C C . THR A 1 168 ? 15.556 1.436 -46.495 1.00 72.81 168 THR A C 1
ATOM 1291 O O . THR A 1 168 ? 15.914 0.906 -47.544 1.00 72.81 168 THR A O 1
ATOM 1294 N N . LEU A 1 169 ? 14.560 0.936 -45.760 1.00 76.56 169 LEU A N 1
ATOM 1295 C CA . LEU A 1 169 ? 13.820 -0.280 -46.092 1.00 76.56 169 LEU A CA 1
ATOM 1296 C C . LEU A 1 169 ? 13.020 -0.114 -47.389 1.00 76.56 169 LEU A C 1
ATOM 1298 O O . LEU A 1 169 ? 13.049 -0.997 -48.241 1.00 76.56 169 LEU A O 1
ATOM 1302 N N . MET A 1 170 ? 12.350 1.027 -47.572 1.00 76.38 170 MET A N 1
ATOM 1303 C CA . MET A 1 170 ? 11.615 1.322 -48.807 1.00 76.38 170 MET A CA 1
ATOM 1304 C C . MET A 1 170 ? 12.546 1.444 -50.020 1.00 76.38 170 MET A C 1
ATOM 1306 O O . MET A 1 170 ? 12.213 0.944 -51.096 1.00 76.38 170 MET A O 1
ATOM 1310 N N . MET A 1 171 ? 13.729 2.045 -49.843 1.00 73.31 171 MET A N 1
ATOM 1311 C CA . MET A 1 171 ? 14.765 2.084 -50.882 1.00 73.31 171 MET A CA 1
ATOM 1312 C C . MET A 1 171 ? 15.276 0.679 -51.223 1.00 73.31 171 MET A C 1
ATOM 1314 O O . MET A 1 171 ? 15.400 0.345 -52.399 1.00 73.31 171 MET A O 1
ATOM 1318 N N . TYR A 1 172 ? 15.522 -0.159 -50.213 1.00 76.62 172 TYR A N 1
ATOM 1319 C CA . TYR A 1 172 ? 15.994 -1.533 -50.399 1.00 76.62 172 TYR A CA 1
ATOM 1320 C C . TYR A 1 172 ? 14.965 -2.420 -51.115 1.00 76.62 172 TYR A C 1
ATOM 1322 O O . TYR A 1 172 ? 15.326 -3.218 -51.975 1.00 76.62 172 TYR A O 1
ATOM 1330 N N . LEU A 1 173 ? 13.677 -2.246 -50.810 1.00 81.00 173 LEU A N 1
ATOM 1331 C CA . LEU A 1 173 ? 12.577 -2.986 -51.438 1.00 81.00 173 LEU A CA 1
ATOM 1332 C C . LEU A 1 173 ? 12.215 -2.480 -52.847 1.00 81.00 173 LEU A C 1
ATOM 1334 O O . LEU A 1 173 ? 11.279 -2.990 -53.458 1.00 81.00 173 LEU A O 1
ATOM 1338 N N . GLY A 1 174 ? 12.942 -1.493 -53.382 1.00 79.75 174 GLY A N 1
ATOM 1339 C CA . GLY A 1 174 ? 12.755 -1.007 -54.749 1.00 79.75 174 GLY A CA 1
ATOM 1340 C C . GLY A 1 174 ? 11.522 -0.119 -54.950 1.00 79.75 174 GLY A C 1
ATOM 1341 O O . GLY A 1 174 ? 11.149 0.150 -56.092 1.00 79.75 174 GLY A O 1
ATOM 1342 N N . PHE A 1 175 ? 10.904 0.392 -53.878 1.00 79.31 175 PHE A N 1
ATOM 1343 C CA . PHE A 1 175 ? 9.773 1.328 -53.950 1.00 79.31 175 PHE A CA 1
ATOM 1344 C C . PHE A 1 175 ? 10.232 2.760 -54.286 1.00 79.31 175 PHE A C 1
ATOM 1346 O O . PHE A 1 175 ? 9.921 3.719 -53.584 1.00 79.31 175 PHE A O 1
ATOM 1353 N N . LEU A 1 176 ? 10.958 2.928 -55.395 1.00 69.94 176 LEU A N 1
ATOM 1354 C CA . LEU A 1 176 ? 11.531 4.209 -55.840 1.00 69.94 176 LEU A CA 1
ATOM 1355 C C . LEU A 1 176 ? 10.482 5.267 -56.243 1.00 69.94 176 LEU A C 1
ATOM 1357 O O . LEU A 1 176 ? 10.829 6.433 -56.401 1.00 69.94 176 LEU A O 1
ATOM 1361 N N . GLY A 1 177 ? 9.212 4.878 -56.407 1.00 71.56 177 GLY A N 1
ATOM 1362 C CA . GLY A 1 177 ? 8.109 5.781 -56.767 1.00 71.56 177 GLY A CA 1
ATOM 1363 C C . GLY A 1 177 ? 7.228 6.229 -55.598 1.00 71.56 177 GLY A C 1
ATOM 1364 O O . GLY A 1 177 ? 6.330 7.045 -55.799 1.00 71.56 177 GLY A O 1
ATOM 1365 N N . TRP A 1 178 ? 7.437 5.695 -54.392 1.00 75.56 178 TRP A N 1
ATOM 1366 C CA . TRP A 1 178 ? 6.635 6.091 -53.236 1.00 75.56 178 TRP A CA 1
ATOM 1367 C C . TRP A 1 178 ? 7.164 7.388 -52.619 1.00 75.56 178 TRP A C 1
ATOM 1369 O O . TRP A 1 178 ? 8.378 7.605 -52.587 1.00 75.56 178 TRP A O 1
ATOM 1379 N N . PRO A 1 179 ? 6.284 8.254 -52.084 1.00 79.31 179 PRO A N 1
ATOM 1380 C CA . PRO A 1 179 ? 6.722 9.438 -51.365 1.00 79.31 179 PRO A CA 1
ATOM 1381 C C . PRO A 1 179 ? 7.626 9.031 -50.199 1.00 79.31 179 PRO A C 1
ATOM 1383 O O . PRO A 1 179 ? 7.216 8.261 -49.330 1.00 79.31 179 PRO A O 1
ATOM 1386 N N . VAL A 1 180 ? 8.843 9.578 -50.148 1.00 70.19 180 VAL A N 1
ATOM 1387 C CA . VAL A 1 180 ? 9.811 9.365 -49.050 1.00 70.19 180 VAL A CA 1
ATOM 1388 C C . VAL A 1 180 ? 9.171 9.635 -47.679 1.00 70.19 180 VAL A C 1
ATOM 1390 O O . VAL A 1 180 ? 9.488 8.980 -46.687 1.00 70.19 180 VAL A O 1
ATOM 1393 N N . THR A 1 181 ? 8.196 10.543 -47.640 1.00 69.56 181 THR A N 1
ATOM 1394 C CA . THR A 1 181 ? 7.384 10.872 -46.465 1.00 69.56 181 THR A CA 1
ATOM 1395 C C . THR A 1 181 ? 6.569 9.689 -45.934 1.00 69.56 181 THR A C 1
ATOM 1397 O O . THR A 1 181 ? 6.459 9.541 -44.721 1.00 69.56 181 THR A O 1
ATOM 1400 N N . ALA A 1 182 ? 6.048 8.810 -46.795 1.00 72.75 182 ALA A N 1
ATOM 1401 C CA . ALA A 1 182 ? 5.298 7.626 -46.373 1.00 72.75 182 ALA A CA 1
ATOM 1402 C C . ALA A 1 182 ? 6.216 6.582 -45.714 1.00 72.75 182 ALA A C 1
ATOM 1404 O O . ALA A 1 182 ? 5.871 6.025 -44.673 1.00 72.75 182 ALA A O 1
ATOM 1405 N N . GLY A 1 183 ? 7.413 6.366 -46.274 1.00 72.38 183 GLY A N 1
ATOM 1406 C CA . GLY A 1 183 ? 8.423 5.473 -45.695 1.00 72.38 183 GLY A CA 1
ATOM 1407 C C . GLY A 1 183 ? 8.938 5.969 -44.342 1.00 72.38 183 GLY A C 1
ATOM 1408 O O . GLY A 1 183 ? 9.028 5.190 -43.393 1.00 72.38 183 GLY A O 1
ATOM 1409 N N . ALA A 1 184 ? 9.199 7.274 -44.227 1.00 69.06 184 ALA A N 1
ATOM 1410 C CA . ALA A 1 184 ? 9.583 7.897 -42.963 1.00 69.06 184 ALA A CA 1
ATOM 1411 C C . ALA A 1 184 ? 8.476 7.772 -41.904 1.00 69.06 184 ALA A C 1
ATOM 1413 O O . ALA A 1 184 ? 8.770 7.416 -40.769 1.00 69.06 184 ALA A O 1
ATOM 1414 N N . LEU A 1 185 ? 7.210 7.989 -42.277 1.00 70.19 185 LEU A N 1
ATOM 1415 C CA . LEU A 1 185 ? 6.070 7.902 -41.361 1.00 70.19 185 LEU A CA 1
ATOM 1416 C C . LEU A 1 185 ? 5.846 6.473 -40.841 1.00 70.19 185 LEU A C 1
ATOM 1418 O O . LEU A 1 185 ? 5.738 6.274 -39.632 1.00 70.19 185 LEU A O 1
ATOM 1422 N N . ILE A 1 186 ? 5.839 5.472 -41.729 1.00 73.56 186 ILE A N 1
ATOM 1423 C CA . ILE A 1 186 ? 5.722 4.053 -41.342 1.00 73.56 186 ILE A CA 1
ATOM 1424 C C . ILE A 1 186 ? 6.896 3.654 -40.443 1.00 73.56 186 ILE A C 1
ATOM 1426 O O . ILE A 1 186 ? 6.708 3.005 -39.414 1.00 73.56 186 ILE A O 1
ATOM 1430 N N . GLY A 1 187 ? 8.100 4.094 -40.809 1.00 70.81 187 GLY A N 1
ATOM 1431 C CA . GLY A 1 187 ? 9.305 3.888 -40.028 1.00 70.81 187 GLY A CA 1
ATOM 1432 C C . GLY A 1 187 ? 9.205 4.482 -38.626 1.00 70.81 187 GLY A C 1
ATOM 1433 O O . GLY A 1 187 ? 9.451 3.780 -37.653 1.00 70.81 187 GLY A O 1
ATOM 1434 N N . THR A 1 188 ? 8.807 5.748 -38.499 1.00 71.00 188 THR A N 1
ATOM 1435 C CA . THR A 1 188 ? 8.615 6.438 -37.215 1.00 71.00 188 THR A CA 1
ATOM 1436 C C . THR A 1 188 ? 7.587 5.735 -36.330 1.00 71.00 188 THR A C 1
ATOM 1438 O O . THR A 1 188 ? 7.848 5.549 -35.143 1.00 71.00 188 THR A O 1
ATOM 1441 N N . LEU A 1 189 ? 6.460 5.287 -36.894 1.00 67.69 189 LEU A N 1
ATOM 1442 C CA . LEU A 1 189 ? 5.436 4.545 -36.150 1.00 67.69 189 LEU A CA 1
ATOM 1443 C C . LEU A 1 189 ? 5.969 3.196 -35.640 1.00 67.69 189 LEU A C 1
ATOM 1445 O O . LEU A 1 189 ? 5.802 2.869 -34.465 1.00 67.69 189 LEU A O 1
ATOM 1449 N N . ALA A 1 190 ? 6.658 2.434 -36.494 1.00 70.75 190 ALA A N 1
ATOM 1450 C CA . ALA A 1 190 ? 7.253 1.154 -36.113 1.00 70.75 190 ALA A CA 1
ATOM 1451 C C . ALA A 1 190 ? 8.395 1.328 -35.095 1.00 70.75 190 ALA A C 1
ATOM 1453 O O . ALA A 1 190 ? 8.473 0.595 -34.110 1.00 70.75 190 ALA A O 1
ATOM 1454 N N . GLY A 1 191 ? 9.252 2.330 -35.300 1.00 68.06 191 GLY A N 1
ATOM 1455 C CA . GLY A 1 191 ? 10.360 2.666 -34.413 1.00 68.06 191 GLY A CA 1
ATOM 1456 C C . GLY A 1 191 ? 9.881 3.083 -33.028 1.00 68.06 191 GLY A C 1
ATOM 1457 O O . GLY A 1 191 ? 10.399 2.564 -32.047 1.00 68.06 191 GLY A O 1
ATOM 1458 N N . GLY A 1 192 ? 8.854 3.937 -32.947 1.00 67.44 192 GLY A N 1
ATOM 1459 C CA . GLY A 1 192 ? 8.232 4.347 -31.685 1.00 67.44 192 GLY A CA 1
ATOM 1460 C C . GLY A 1 192 ? 7.598 3.187 -30.910 1.00 67.44 192 GLY A C 1
ATOM 1461 O O . GLY A 1 192 ? 7.733 3.117 -29.690 1.00 67.44 192 GLY A O 1
ATOM 1462 N N . LEU A 1 193 ? 6.962 2.234 -31.603 1.00 68.38 193 LEU A N 1
ATOM 1463 C CA . LEU A 1 193 ? 6.399 1.034 -30.971 1.00 68.38 193 LEU A CA 1
ATOM 1464 C C . LEU A 1 193 ? 7.491 0.114 -30.405 1.00 68.38 193 LEU A C 1
ATOM 1466 O O . LEU A 1 193 ? 7.387 -0.339 -29.265 1.00 68.38 193 LEU A O 1
ATOM 1470 N N . VAL A 1 194 ? 8.555 -0.145 -31.173 1.00 73.44 194 VAL A N 1
ATOM 1471 C CA . VAL A 1 194 ? 9.651 -1.034 -30.749 1.00 73.44 194 VAL A CA 1
ATOM 1472 C C . VAL A 1 194 ? 10.456 -0.420 -29.603 1.00 73.44 194 VAL A C 1
ATOM 1474 O O . VAL A 1 194 ? 10.749 -1.109 -28.622 1.00 73.44 194 VAL A O 1
ATOM 1477 N N . THR A 1 195 ? 10.788 0.874 -29.682 1.00 72.19 195 THR A N 1
ATOM 1478 C CA . THR A 1 195 ? 11.491 1.561 -28.590 1.00 72.19 195 THR A CA 1
ATOM 1479 C C . THR A 1 195 ? 10.615 1.678 -27.352 1.00 72.19 195 THR A C 1
ATOM 1481 O O . THR A 1 195 ? 11.132 1.465 -26.260 1.00 72.19 195 THR A O 1
ATOM 1484 N N . GLY A 1 196 ? 9.309 1.923 -27.498 1.00 71.69 196 GLY A N 1
ATOM 1485 C CA . GLY A 1 196 ? 8.365 1.958 -26.380 1.00 71.69 196 GLY A CA 1
ATOM 1486 C C . GLY A 1 196 ? 8.339 0.647 -25.587 1.00 71.69 196 GLY A C 1
ATOM 1487 O O . GLY A 1 196 ? 8.549 0.654 -24.376 1.00 71.69 196 GLY A O 1
ATOM 1488 N N . VAL A 1 197 ? 8.175 -0.495 -26.265 1.00 72.88 197 VAL A N 1
ATOM 1489 C CA . VAL A 1 197 ? 8.140 -1.817 -25.606 1.00 72.88 197 VAL A CA 1
ATOM 1490 C C . VAL A 1 197 ? 9.495 -2.184 -24.983 1.00 72.88 197 VAL A C 1
ATOM 1492 O O . VAL A 1 197 ? 9.550 -2.723 -23.874 1.00 72.88 197 VAL A O 1
ATOM 1495 N N . GLY A 1 198 ? 10.603 -1.876 -25.666 1.00 74.81 198 GLY A N 1
ATOM 1496 C CA . GLY A 1 198 ? 11.952 -2.124 -25.149 1.00 74.81 198 GLY A CA 1
ATOM 1497 C C . GLY A 1 198 ? 12.277 -1.290 -23.907 1.00 74.81 198 GLY A C 1
ATOM 1498 O O . GLY A 1 198 ? 12.839 -1.810 -22.937 1.00 74.81 198 GLY A O 1
ATOM 1499 N N . PHE A 1 199 ? 11.878 -0.015 -23.905 1.00 69.69 199 PHE A N 1
ATOM 1500 C CA . PHE A 1 199 ? 12.066 0.866 -22.758 1.00 69.69 199 PHE A CA 1
ATOM 1501 C C . PHE A 1 199 ? 11.223 0.444 -21.561 1.00 69.69 199 PHE A C 1
ATOM 1503 O O . PHE A 1 199 ? 11.751 0.473 -20.458 1.00 69.69 199 PHE A O 1
ATOM 1510 N N . GLU A 1 200 ? 9.981 -0.008 -21.749 1.00 69.69 200 GLU A N 1
ATOM 1511 C CA . GLU A 1 200 ? 9.135 -0.491 -20.647 1.00 69.69 200 GLU A CA 1
ATOM 1512 C C . GLU A 1 200 ? 9.793 -1.677 -19.911 1.00 69.69 200 GLU A C 1
ATOM 1514 O O . GLU A 1 200 ? 9.862 -1.707 -18.679 1.00 69.69 200 GLU A O 1
ATOM 1519 N N . MET A 1 201 ? 10.369 -2.633 -20.655 1.00 73.00 201 MET A N 1
ATOM 1520 C CA . MET A 1 201 ? 11.102 -3.767 -20.073 1.00 73.00 201 MET A CA 1
ATOM 1521 C C . MET A 1 201 ? 12.376 -3.336 -19.339 1.00 73.00 201 MET A C 1
ATOM 1523 O O . MET A 1 201 ? 12.645 -3.805 -18.227 1.00 73.00 201 MET A O 1
ATOM 1527 N N . PHE A 1 202 ? 13.167 -2.443 -19.940 1.00 74.88 202 PHE A N 1
ATOM 1528 C CA . PHE A 1 202 ? 14.355 -1.888 -19.292 1.00 74.88 202 PHE A CA 1
ATOM 1529 C C . PHE A 1 202 ? 13.978 -1.110 -18.027 1.00 74.88 202 PHE A C 1
ATOM 1531 O O . PHE A 1 202 ? 14.615 -1.264 -16.988 1.00 74.88 202 PHE A O 1
ATOM 1538 N N . TYR A 1 203 ? 12.897 -0.340 -18.094 1.00 69.31 203 TYR A N 1
ATOM 1539 C CA . TYR A 1 203 ? 12.385 0.500 -17.027 1.00 69.31 203 TYR A CA 1
ATOM 1540 C C . TYR A 1 203 ? 11.878 -0.312 -15.836 1.00 69.31 203 TYR A C 1
ATOM 1542 O O . TYR A 1 203 ? 12.290 -0.052 -14.710 1.00 69.31 203 TYR A O 1
ATOM 1550 N N . GLN A 1 204 ? 11.076 -1.355 -16.061 1.00 71.19 204 GLN A N 1
ATOM 1551 C CA . GLN A 1 204 ? 10.657 -2.291 -15.010 1.00 71.19 204 GLN A CA 1
ATOM 1552 C C . GLN A 1 204 ? 11.866 -2.892 -14.278 1.00 71.19 204 GLN A C 1
ATOM 1554 O O . GLN A 1 204 ? 11.864 -3.040 -13.053 1.00 71.19 204 GLN A O 1
ATOM 1559 N N . LYS A 1 205 ? 12.929 -3.217 -15.020 1.00 76.94 205 LYS A N 1
ATOM 1560 C CA . LYS A 1 205 ? 14.170 -3.757 -14.457 1.00 76.94 205 LYS A CA 1
ATOM 1561 C C . LYS A 1 205 ? 14.976 -2.692 -13.708 1.00 76.94 205 LYS A C 1
ATOM 1563 O O . LYS A 1 205 ? 15.501 -2.976 -12.634 1.00 76.94 205 LYS A O 1
ATOM 1568 N N . PHE A 1 206 ? 15.033 -1.475 -14.241 1.00 73.25 206 PHE A N 1
ATOM 1569 C CA . PHE A 1 206 ? 15.715 -0.334 -13.641 1.00 73.25 206 PHE A CA 1
ATOM 1570 C C . PHE A 1 206 ? 15.024 0.116 -12.354 1.00 73.25 206 PHE A C 1
ATOM 1572 O O . PHE A 1 206 ? 15.687 0.218 -11.332 1.00 73.25 206 PHE A O 1
ATOM 1579 N N . LEU A 1 207 ? 13.696 0.263 -12.347 1.00 65.81 207 LEU A N 1
ATOM 1580 C CA . LEU A 1 207 ? 12.914 0.549 -11.142 1.00 65.81 207 LEU A CA 1
ATOM 1581 C C . LEU A 1 207 ? 13.121 -0.497 -10.050 1.00 65.81 207 LEU A C 1
ATOM 1583 O O . LEU A 1 207 ? 13.306 -0.132 -8.893 1.00 65.81 207 LEU A O 1
ATOM 1587 N N . LYS A 1 208 ? 13.123 -1.789 -10.403 1.00 68.25 208 LYS A N 1
ATOM 1588 C CA . LYS A 1 208 ? 13.423 -2.859 -9.439 1.00 68.25 208 LYS A CA 1
ATOM 1589 C C . LYS A 1 208 ? 14.819 -2.715 -8.829 1.00 68.25 208 LYS A C 1
ATOM 1591 O O . LYS A 1 208 ? 15.014 -3.108 -7.685 1.00 68.25 208 LYS A O 1
ATOM 1596 N N . HIS A 1 209 ? 15.775 -2.164 -9.576 1.00 74.75 209 HIS A N 1
ATOM 1597 C CA . HIS A 1 209 ? 17.140 -1.944 -9.105 1.00 74.75 209 HIS A CA 1
ATOM 1598 C C . HIS A 1 209 ? 17.294 -0.655 -8.283 1.00 74.75 209 HIS A C 1
ATOM 1600 O O . HIS A 1 209 ? 18.027 -0.638 -7.301 1.00 74.75 209 HIS A O 1
ATOM 1606 N N . LEU A 1 210 ? 16.597 0.414 -8.672 1.00 63.53 210 LEU A N 1
ATOM 1607 C CA . LEU A 1 210 ? 16.702 1.750 -8.078 1.00 63.53 210 LEU A CA 1
ATOM 1608 C C . LEU A 1 210 ? 15.826 1.923 -6.833 1.00 63.53 210 LEU A C 1
ATOM 1610 O O . LEU A 1 210 ? 16.188 2.648 -5.913 1.00 63.53 210 LEU A O 1
ATOM 1614 N N . ALA A 1 211 ? 14.677 1.251 -6.810 1.00 61.56 211 ALA A N 1
ATOM 1615 C CA . ALA A 1 211 ? 13.718 1.269 -5.715 1.00 61.56 211 ALA A CA 1
ATOM 1616 C C . ALA A 1 211 ? 13.287 -0.166 -5.343 1.00 61.56 211 ALA A C 1
ATOM 1618 O O . ALA A 1 211 ? 12.094 -0.487 -5.396 1.00 61.56 211 ALA A O 1
ATOM 1619 N N . PRO A 1 212 ? 14.228 -1.040 -4.921 1.00 59.19 212 PRO A N 1
ATOM 1620 C CA . PRO A 1 212 ? 13.905 -2.396 -4.458 1.00 59.19 212 PRO A CA 1
ATOM 1621 C C . PRO A 1 212 ? 12.950 -2.391 -3.247 1.00 59.19 212 PRO A C 1
ATOM 1623 O O . PRO A 1 212 ? 12.316 -3.397 -2.935 1.00 59.19 212 PRO A O 1
ATOM 1626 N N . ASP A 1 213 ? 12.801 -1.236 -2.593 1.00 57.19 213 ASP A N 1
ATOM 1627 C CA . ASP A 1 213 ? 11.981 -1.020 -1.407 1.00 57.19 213 ASP A CA 1
ATOM 1628 C C . ASP A 1 213 ? 10.526 -0.614 -1.703 1.00 57.19 213 ASP A C 1
ATOM 1630 O O . ASP A 1 213 ? 9.758 -0.384 -0.770 1.00 57.19 213 ASP A O 1
ATOM 1634 N N . GLY A 1 214 ? 10.090 -0.593 -2.967 1.00 63.91 214 GLY A N 1
ATOM 1635 C CA . GLY A 1 214 ? 8.707 -0.250 -3.321 1.00 63.91 214 GLY A CA 1
ATOM 1636 C C . GLY A 1 214 ? 7.648 -1.108 -2.609 1.00 63.91 214 GLY A C 1
ATOM 1637 O O . GLY A 1 214 ? 6.621 -0.572 -2.197 1.00 63.91 214 GLY A O 1
ATOM 1638 N N . GLU A 1 215 ? 7.906 -2.404 -2.398 1.00 65.38 215 GLU A N 1
ATOM 1639 C CA . GLU A 1 215 ? 7.022 -3.283 -1.608 1.00 65.38 215 GLU A CA 1
ATOM 1640 C C . GLU A 1 215 ? 7.019 -2.911 -0.115 1.00 65.38 215 GLU A C 1
ATOM 1642 O O . GLU A 1 215 ? 6.013 -3.061 0.583 1.00 65.38 215 GLU A O 1
ATOM 1647 N N . LYS A 1 216 ? 8.143 -2.397 0.401 1.00 69.44 216 LYS A N 1
ATOM 1648 C CA . LYS A 1 216 ? 8.258 -1.982 1.802 1.00 69.44 216 LYS A CA 1
ATOM 1649 C C . LYS A 1 216 ? 7.406 -0.748 2.083 1.00 69.44 216 LYS A C 1
ATOM 1651 O O . LYS A 1 216 ? 6.857 -0.672 3.184 1.00 69.44 216 LYS A O 1
ATOM 1656 N N . GLU A 1 217 ? 7.310 0.180 1.134 1.00 72.81 217 GLU A N 1
ATOM 1657 C CA . GLU A 1 217 ? 6.483 1.384 1.246 1.00 72.81 217 GLU A CA 1
ATOM 1658 C C . GLU A 1 217 ? 4.992 1.070 1.165 1.00 72.81 217 GLU A C 1
ATOM 1660 O O . GLU A 1 217 ? 4.251 1.505 2.045 1.00 72.81 217 GLU A O 1
ATOM 1665 N N . ASP A 1 218 ? 4.564 0.256 0.195 1.00 80.31 218 ASP A N 1
ATOM 1666 C CA . ASP A 1 218 ? 3.146 -0.087 0.012 1.00 80.31 218 ASP A CA 1
ATOM 1667 C C . ASP A 1 218 ? 2.595 -0.803 1.257 1.00 80.31 218 ASP A C 1
ATOM 1669 O O . ASP A 1 218 ? 1.539 -0.444 1.781 1.00 80.31 218 ASP A O 1
ATOM 1673 N N . MET A 1 219 ? 3.368 -1.734 1.829 1.00 76.06 219 MET A N 1
ATOM 1674 C CA . MET A 1 219 ? 3.011 -2.394 3.089 1.00 76.06 219 MET A CA 1
ATOM 1675 C C . MET A 1 219 ? 2.983 -1.433 4.284 1.00 76.06 219 MET A C 1
ATOM 1677 O O . MET A 1 219 ? 2.182 -1.611 5.203 1.00 76.06 219 MET A O 1
ATOM 1681 N N . ASN A 1 220 ? 3.847 -0.413 4.301 1.00 82.06 220 ASN A N 1
ATOM 1682 C CA . ASN A 1 220 ? 3.822 0.618 5.340 1.00 82.06 220 ASN A CA 1
ATOM 1683 C C . ASN A 1 220 ? 2.606 1.541 5.191 1.00 82.06 220 ASN A C 1
ATOM 1685 O O . ASN A 1 220 ? 2.005 1.906 6.200 1.00 82.06 220 ASN A O 1
ATOM 1689 N N . ALA A 1 221 ? 2.229 1.903 3.965 1.00 85.06 221 ALA A N 1
ATOM 1690 C CA . ALA A 1 221 ? 1.035 2.690 3.684 1.00 85.06 221 ALA A CA 1
ATOM 1691 C C . ALA A 1 221 ? -0.230 1.917 4.079 1.00 85.06 221 ALA A C 1
ATOM 1693 O O . ALA A 1 221 ? -1.043 2.429 4.848 1.00 85.06 221 ALA A O 1
ATOM 1694 N N . LEU A 1 222 ? -0.336 0.651 3.663 1.00 87.88 222 LEU A N 1
ATOM 1695 C CA . LEU A 1 222 ? -1.438 -0.232 4.040 1.00 87.88 222 LEU A CA 1
ATOM 1696 C C . LEU A 1 222 ? -1.540 -0.383 5.566 1.00 87.88 222 LEU A C 1
ATOM 1698 O O . LEU A 1 222 ? -2.623 -0.281 6.134 1.00 87.88 222 LEU A O 1
ATOM 1702 N N . ARG A 1 223 ? -0.403 -0.533 6.256 1.00 87.06 223 ARG A N 1
ATOM 1703 C CA . ARG A 1 223 ? -0.348 -0.569 7.725 1.00 87.06 223 ARG A CA 1
ATOM 1704 C C . ARG A 1 223 ? -0.810 0.742 8.367 1.00 87.06 223 ARG A C 1
ATOM 1706 O O . ARG A 1 223 ? -1.529 0.705 9.361 1.00 87.06 223 ARG A O 1
ATOM 1713 N N . LYS A 1 224 ? -0.402 1.903 7.846 1.00 89.00 224 LYS A N 1
ATOM 1714 C CA . LYS A 1 224 ? -0.855 3.208 8.363 1.00 89.00 224 LYS A CA 1
ATOM 1715 C C . LYS A 1 224 ? -2.368 3.364 8.207 1.00 89.00 224 LYS A C 1
ATOM 1717 O O . LYS A 1 224 ? -3.029 3.771 9.161 1.00 89.00 224 LYS A O 1
ATOM 1722 N N . LEU A 1 225 ? -2.908 2.977 7.050 1.00 92.69 225 LEU A N 1
ATOM 1723 C CA . LEU A 1 225 ? -4.349 2.956 6.796 1.00 92.69 225 LEU A CA 1
ATOM 1724 C C . LEU A 1 225 ? -5.073 2.009 7.758 1.00 92.69 225 LEU A C 1
ATOM 1726 O O . LEU A 1 225 ? -6.079 2.397 8.340 1.00 92.69 225 LEU A O 1
ATOM 1730 N N . TYR A 1 226 ? -4.523 0.817 8.002 1.00 94.88 226 TYR A N 1
ATOM 1731 C CA . TYR A 1 226 ? -5.061 -0.129 8.980 1.00 94.88 226 TYR A CA 1
ATOM 1732 C C . TYR A 1 226 ? -5.141 0.461 10.394 1.00 94.88 226 TYR A C 1
ATOM 1734 O O . TYR A 1 226 ? -6.175 0.376 11.050 1.00 94.88 226 TYR A O 1
ATOM 1742 N N . LEU A 1 227 ? -4.079 1.115 10.871 1.00 92.19 227 LEU A N 1
ATOM 1743 C CA . LEU A 1 227 ? -4.076 1.734 12.202 1.00 92.19 227 LEU A CA 1
ATOM 1744 C C . LEU A 1 227 ? -5.084 2.888 12.314 1.00 92.19 227 LEU A C 1
ATOM 1746 O O . LEU A 1 227 ? -5.743 3.029 13.347 1.00 92.19 227 LEU A O 1
ATOM 1750 N N . ALA A 1 228 ? -5.225 3.698 11.263 1.00 93.06 228 ALA A N 1
ATOM 1751 C CA . ALA A 1 228 ? -6.236 4.753 11.201 1.00 93.06 228 ALA A CA 1
ATOM 1752 C C . ALA A 1 228 ? -7.662 4.173 11.188 1.00 93.06 228 ALA A C 1
ATOM 1754 O O . ALA A 1 228 ? -8.541 4.657 11.905 1.00 93.06 228 ALA A O 1
ATOM 1755 N N . ALA A 1 229 ? -7.875 3.086 10.445 1.00 96.75 229 ALA A N 1
ATOM 1756 C CA . ALA A 1 229 ? -9.134 2.354 10.406 1.00 96.75 229 ALA A CA 1
ATOM 1757 C C . ALA A 1 229 ? -9.507 1.775 11.780 1.00 96.75 229 ALA A C 1
ATOM 1759 O O . ALA A 1 229 ? -10.615 1.997 12.261 1.00 96.75 229 ALA A O 1
ATOM 1760 N N . LEU A 1 230 ? -8.567 1.122 12.469 1.00 96.25 230 LEU A N 1
ATOM 1761 C CA . LEU A 1 230 ? -8.790 0.633 13.831 1.00 96.25 230 LEU A CA 1
ATOM 1762 C C . LEU A 1 230 ? -9.123 1.762 14.804 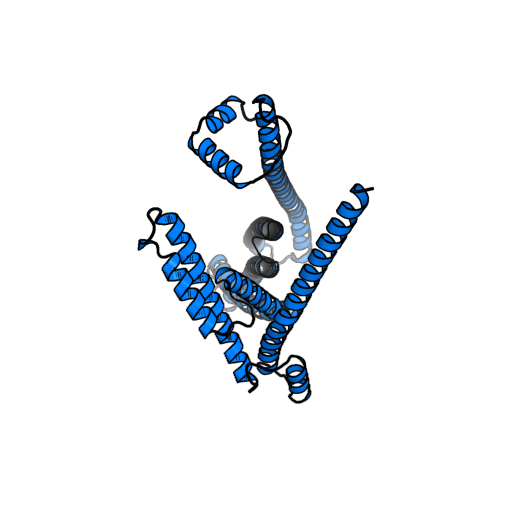1.00 96.25 230 LEU A C 1
ATOM 1764 O O . LEU A 1 230 ? -10.019 1.611 15.626 1.00 96.25 230 LEU A O 1
ATOM 1768 N N . THR A 1 231 ? -8.444 2.904 14.686 1.00 95.94 231 THR A N 1
ATOM 1769 C CA . THR A 1 231 ? -8.728 4.083 15.518 1.00 95.94 231 THR A CA 1
ATOM 1770 C C . THR A 1 231 ? -10.150 4.596 15.271 1.00 95.94 231 THR A C 1
ATOM 1772 O O . THR A 1 231 ? -10.864 4.902 16.220 1.00 95.94 231 THR A O 1
ATOM 1775 N N . THR A 1 232 ? -10.595 4.607 14.011 1.00 96.56 232 THR A N 1
ATOM 1776 C CA . THR A 1 232 ? -11.969 4.980 13.622 1.00 96.56 232 THR A CA 1
ATOM 1777 C C . THR A 1 232 ? -13.007 4.018 14.206 1.00 96.56 232 THR A C 1
ATOM 1779 O O . THR A 1 232 ? -14.069 4.445 14.649 1.00 96.56 232 THR A O 1
ATOM 1782 N N . LEU A 1 233 ? -12.688 2.721 14.259 1.00 97.50 233 LEU A N 1
ATOM 1783 C CA . LEU A 1 233 ? -13.543 1.682 14.842 1.00 97.50 233 LEU A CA 1
ATOM 1784 C C . LEU A 1 233 ? -13.387 1.535 16.362 1.00 97.50 233 LEU A C 1
ATOM 1786 O O . LEU A 1 233 ? -13.962 0.619 16.947 1.00 97.50 233 LEU A O 1
ATOM 1790 N N . ASN A 1 234 ? -12.594 2.398 17.003 1.00 96.75 234 ASN A N 1
ATOM 1791 C CA . ASN A 1 234 ? -12.250 2.318 18.421 1.00 96.75 234 ASN A CA 1
ATOM 1792 C C . ASN A 1 234 ? -11.704 0.934 18.847 1.00 96.75 234 ASN A C 1
ATOM 1794 O O . ASN A 1 234 ? -12.051 0.396 19.898 1.00 96.75 234 ASN A O 1
ATOM 1798 N N . CYS A 1 235 ? -10.867 0.341 17.998 1.00 96.12 235 CYS A N 1
ATOM 1799 C CA . CYS A 1 235 ? -10.228 -0.956 18.196 1.00 96.12 235 CYS A CA 1
ATOM 1800 C C . CYS A 1 235 ? -8.711 -0.812 18.396 1.00 96.12 235 CYS A C 1
ATOM 1802 O O . CYS A 1 235 ? -8.082 0.172 17.995 1.00 96.12 235 CYS A O 1
ATOM 1804 N N . THR A 1 236 ? -8.099 -1.830 18.997 1.00 93.31 236 THR A N 1
ATOM 1805 C CA . THR A 1 236 ? -6.641 -1.931 19.162 1.00 93.31 236 THR A CA 1
ATOM 1806 C C . THR A 1 236 ? -6.016 -2.791 18.056 1.00 93.31 236 THR A C 1
ATOM 1808 O O . THR A 1 236 ? -6.720 -3.592 17.443 1.00 93.31 236 THR A O 1
ATOM 1811 N N . PRO A 1 237 ? -4.698 -2.677 17.789 1.00 89.75 237 PRO A N 1
ATOM 1812 C CA . PRO A 1 237 ? -4.004 -3.546 16.831 1.00 89.75 237 PRO A CA 1
ATOM 1813 C C . PRO A 1 237 ? -4.137 -5.043 17.125 1.00 89.75 237 PRO A C 1
ATOM 1815 O O . PRO A 1 237 ? -4.145 -5.828 16.184 1.00 89.75 237 PRO A O 1
ATOM 1818 N N . ASP A 1 238 ? -4.300 -5.402 18.401 1.00 88.44 238 ASP A N 1
ATOM 1819 C CA . ASP A 1 238 ? -4.460 -6.783 18.872 1.00 88.44 238 ASP A CA 1
ATOM 1820 C C . ASP A 1 238 ? -5.928 -7.260 18.838 1.00 88.44 238 ASP A C 1
ATOM 1822 O O . ASP A 1 238 ? -6.250 -8.362 19.283 1.00 88.44 238 ASP A O 1
ATOM 1826 N N . SER A 1 239 ? -6.855 -6.422 18.358 1.00 92.56 239 SER A N 1
ATOM 1827 C CA . SER A 1 239 ? -8.267 -6.787 18.249 1.00 92.56 239 SER A CA 1
ATOM 1828 C C . SER A 1 239 ? -8.463 -7.845 17.167 1.00 92.56 239 SER A C 1
ATOM 1830 O O . SER A 1 239 ? -8.074 -7.656 16.017 1.00 92.56 239 SER A O 1
ATOM 1832 N N . THR A 1 240 ? -9.132 -8.939 17.525 1.00 94.25 240 THR A N 1
ATOM 1833 C CA . THR A 1 240 ? -9.506 -9.995 16.579 1.00 94.25 240 THR A CA 1
ATOM 1834 C C . THR A 1 240 ? -10.558 -9.505 15.584 1.00 94.25 240 THR A C 1
ATOM 1836 O O . THR A 1 240 ? -11.361 -8.616 15.892 1.00 94.25 240 THR A O 1
ATOM 1839 N N . MET A 1 241 ? -10.637 -10.143 14.413 1.00 95.62 241 MET A N 1
ATOM 1840 C CA . MET A 1 241 ? -11.633 -9.797 13.391 1.00 95.62 241 MET A CA 1
ATOM 1841 C C . MET A 1 241 ? -13.081 -9.836 13.911 1.00 95.62 241 MET A C 1
ATOM 1843 O O . MET A 1 241 ? -13.910 -9.014 13.521 1.00 95.62 241 MET A O 1
ATOM 1847 N N . THR A 1 242 ? -13.398 -10.744 14.839 1.00 96.69 242 THR A N 1
ATOM 1848 C CA . THR A 1 242 ? -14.709 -10.795 15.509 1.00 96.69 242 THR A CA 1
ATOM 1849 C C . THR A 1 242 ? -14.997 -9.532 16.318 1.00 96.69 242 THR A C 1
ATOM 1851 O O . THR A 1 242 ? -16.113 -9.014 16.271 1.00 96.69 242 THR A O 1
ATOM 1854 N N . THR A 1 243 ? -13.992 -9.009 17.025 1.00 97.12 243 THR A N 1
ATOM 1855 C CA . THR A 1 243 ? -14.101 -7.776 17.816 1.00 97.12 243 THR A CA 1
ATOM 1856 C C . THR A 1 243 ? -14.253 -6.562 16.907 1.00 97.12 243 THR A C 1
ATOM 1858 O O . THR A 1 243 ? -15.144 -5.747 17.137 1.00 97.12 243 THR A O 1
ATOM 1861 N N . ILE A 1 244 ? -13.463 -6.491 15.830 1.00 97.56 244 ILE A N 1
ATOM 1862 C CA . ILE A 1 244 ? -13.552 -5.433 14.812 1.00 97.56 244 ILE A CA 1
ATOM 1863 C C . ILE A 1 244 ? -14.945 -5.425 14.170 1.00 97.56 244 ILE A C 1
ATOM 1865 O O . ILE A 1 244 ? -15.580 -4.378 14.064 1.00 97.56 244 ILE A O 1
ATOM 1869 N N . LYS A 1 245 ? -15.463 -6.600 13.791 1.00 98.19 245 LYS A N 1
ATOM 1870 C CA . LYS A 1 245 ? -16.803 -6.753 13.209 1.00 98.19 245 LYS A CA 1
ATOM 1871 C C . LYS A 1 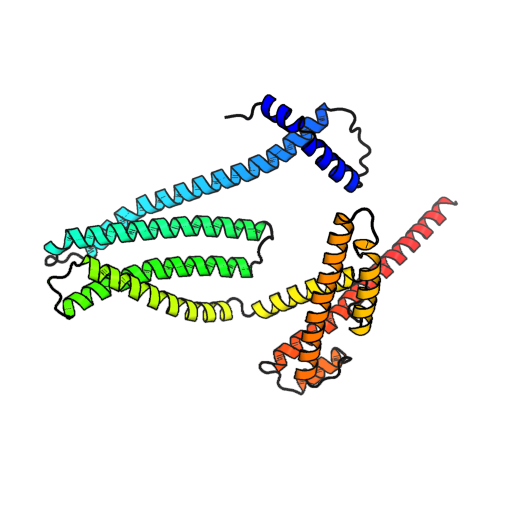245 ? -17.902 -6.312 14.179 1.00 98.19 245 LYS A C 1
ATOM 1873 O O . LYS A 1 245 ? -18.843 -5.644 13.758 1.00 98.19 245 LYS A O 1
ATOM 1878 N N . ARG A 1 246 ? -17.784 -6.643 15.469 1.00 98.19 246 ARG A N 1
ATOM 1879 C CA . ARG A 1 246 ? -18.729 -6.185 16.499 1.00 98.19 246 ARG A CA 1
ATOM 1880 C C . ARG A 1 246 ? -18.696 -4.662 16.658 1.00 98.19 246 ARG A C 1
ATOM 1882 O O . ARG A 1 246 ? -19.751 -4.038 16.613 1.00 98.19 246 ARG A O 1
ATOM 1889 N N . ALA A 1 247 ? -17.506 -4.072 16.779 1.00 98.12 247 ALA A N 1
ATOM 1890 C CA . ALA A 1 247 ? -17.338 -2.625 16.911 1.00 98.12 247 ALA A CA 1
ATOM 1891 C C . ALA A 1 247 ? -17.890 -1.868 15.692 1.00 98.12 247 ALA A C 1
ATOM 1893 O O . ALA A 1 247 ? -18.581 -0.861 15.845 1.00 98.12 247 ALA A O 1
ATOM 1894 N N . TYR A 1 248 ? -17.660 -2.401 14.488 1.00 98.38 248 TYR A N 1
ATOM 1895 C CA . TYR A 1 248 ? -18.268 -1.897 13.261 1.00 98.38 248 TYR A CA 1
ATOM 1896 C C . TYR A 1 248 ? -19.799 -1.898 13.337 1.00 98.38 248 TYR A C 1
ATOM 1898 O O . TYR A 1 248 ? -20.401 -0.859 13.090 1.00 98.38 248 TYR A O 1
ATOM 1906 N N . TYR A 1 249 ? -20.440 -3.010 13.720 1.00 98.19 249 TYR A N 1
ATOM 1907 C CA . TYR A 1 249 ? -21.904 -3.058 13.820 1.00 98.19 249 TYR A CA 1
ATOM 1908 C C . TYR A 1 249 ? -22.460 -2.067 14.845 1.00 98.19 249 TYR A C 1
ATOM 1910 O O . TYR A 1 249 ? -23.458 -1.401 14.574 1.00 98.19 249 TYR A O 1
ATOM 1918 N N . GLU A 1 250 ? -21.812 -1.934 16.002 1.00 97.81 250 GLU A N 1
ATOM 1919 C CA . GLU A 1 250 ? -22.216 -0.969 17.026 1.00 97.81 250 GLU A CA 1
ATOM 1920 C C . GLU A 1 250 ? -22.120 0.478 16.514 1.00 97.81 250 GLU A C 1
ATOM 1922 O O . GLU A 1 250 ? -23.056 1.259 16.699 1.00 97.81 250 GLU A O 1
ATOM 1927 N N . LEU A 1 251 ? -21.030 0.836 15.827 1.00 97.12 251 LEU A N 1
ATOM 1928 C CA . LEU A 1 251 ? -20.839 2.166 15.240 1.00 97.12 251 LEU A CA 1
ATOM 1929 C C . LEU A 1 251 ? -21.775 2.424 14.058 1.00 97.12 251 LEU A C 1
ATOM 1931 O O . LEU A 1 251 ? -22.364 3.499 13.975 1.00 97.12 251 LEU A O 1
ATOM 1935 N N . ALA A 1 252 ? -21.962 1.444 13.179 1.00 97.19 252 ALA A N 1
ATOM 1936 C CA . ALA A 1 252 ? -22.866 1.523 12.038 1.00 97.19 252 ALA A CA 1
ATOM 1937 C C . ALA A 1 252 ? -24.312 1.756 12.497 1.00 97.19 252 ALA A C 1
ATOM 1939 O O . ALA A 1 252 ? -24.996 2.631 11.974 1.00 97.19 252 ALA A O 1
ATOM 1940 N N . LEU A 1 253 ? -24.766 1.046 13.538 1.00 96.62 253 LEU A N 1
ATOM 1941 C CA . LEU A 1 253 ? -26.091 1.253 14.127 1.00 96.62 253 LEU A CA 1
ATOM 1942 C C . LEU A 1 253 ? -26.243 2.621 14.792 1.00 96.62 253 LEU A C 1
ATOM 1944 O O . LEU A 1 253 ? -27.366 3.130 14.854 1.00 96.62 253 LEU A O 1
ATOM 1948 N N . ARG A 1 254 ? -25.153 3.185 15.323 1.00 95.19 254 ARG A N 1
ATOM 1949 C CA . ARG A 1 254 ? -25.136 4.512 15.946 1.00 95.19 254 ARG A CA 1
ATOM 1950 C C . ARG A 1 254 ? -25.052 5.645 14.945 1.00 95.19 254 ARG A C 1
ATOM 1952 O O . ARG A 1 254 ? -25.551 6.696 15.280 1.00 95.19 254 ARG A O 1
ATOM 1959 N N . THR A 1 255 ? -24.439 5.447 13.781 1.00 95.81 255 THR A N 1
ATOM 1960 C CA . THR A 1 255 ? -24.200 6.486 12.757 1.00 95.81 255 THR A CA 1
ATOM 1961 C C . THR A 1 255 ? -25.136 6.367 11.552 1.00 95.81 255 THR A C 1
ATOM 1963 O O . THR A 1 255 ? -25.042 7.157 10.618 1.00 95.81 255 THR A O 1
ATOM 1966 N N . HIS A 1 256 ? -26.058 5.397 11.555 1.00 94.69 256 HIS A N 1
ATOM 1967 C CA . HIS A 1 256 ? -26.957 5.151 10.429 1.00 94.69 256 HIS A CA 1
ATOM 1968 C C . HIS A 1 256 ? -27.781 6.404 10.074 1.00 94.69 256 HIS A C 1
ATOM 1970 O O . HIS A 1 256 ? -28.471 6.931 10.954 1.00 94.69 256 HIS A O 1
ATOM 1976 N N . PRO A 1 257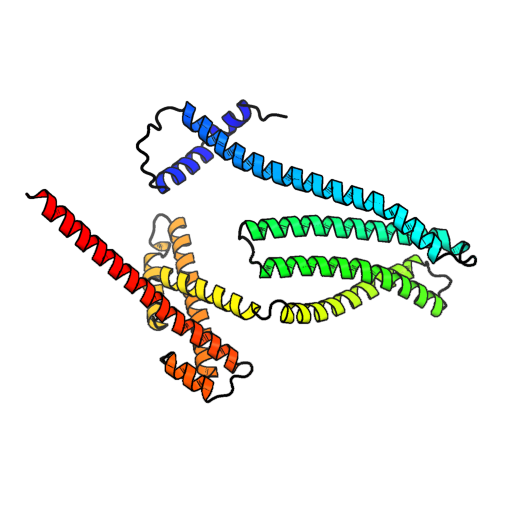 ? -27.789 6.860 8.805 1.00 95.69 257 PRO A N 1
ATOM 1977 C CA . PRO A 1 257 ? -28.423 8.121 8.413 1.00 95.69 257 PRO A CA 1
ATOM 1978 C C . PRO A 1 257 ? -29.933 8.165 8.680 1.00 95.69 257 PRO A C 1
ATOM 1980 O O . PRO A 1 257 ? -30.474 9.243 8.904 1.00 95.69 257 PRO A O 1
ATOM 1983 N N . ASP A 1 258 ? -30.610 7.014 8.730 1.00 95.38 258 ASP A N 1
ATOM 1984 C CA . ASP A 1 258 ? -32.049 6.945 9.037 1.00 95.38 258 ASP A CA 1
ATOM 1985 C C . ASP A 1 258 ? -32.402 7.356 10.473 1.00 95.38 258 ASP A C 1
ATOM 1987 O O . ASP A 1 258 ? -33.559 7.657 10.754 1.00 95.38 258 ASP A O 1
ATOM 1991 N N . LYS A 1 259 ? -31.429 7.366 11.392 1.00 92.44 259 LYS A N 1
ATOM 1992 C CA . LYS A 1 259 ? -31.661 7.709 12.802 1.00 92.44 259 LYS A CA 1
ATOM 1993 C C . LYS A 1 259 ? -31.434 9.187 13.123 1.00 92.44 259 LYS A C 1
ATOM 1995 O O . LYS A 1 259 ? -31.753 9.597 14.235 1.00 92.44 259 LYS A O 1
ATOM 2000 N N . PHE A 1 260 ? -30.890 9.977 12.194 1.00 90.81 260 PHE A N 1
ATOM 2001 C CA . PHE A 1 260 ? -30.528 11.377 12.436 1.00 90.81 260 PHE A CA 1
ATOM 2002 C C . PHE A 1 260 ? -31.321 12.342 11.564 1.00 90.81 260 PHE A C 1
ATOM 2004 O O . PHE A 1 260 ? -31.534 12.111 10.375 1.00 90.81 260 PHE A O 1
ATOM 2011 N N . GLU A 1 261 ? -31.680 13.484 12.147 1.00 87.88 261 GLU A N 1
ATOM 2012 C CA . GLU A 1 261 ? -32.312 14.591 11.423 1.00 87.88 261 GLU A CA 1
ATOM 2013 C C . GLU A 1 261 ? -31.355 15.190 10.377 1.00 87.88 261 GLU A C 1
ATOM 2015 O O . GLU A 1 261 ? -31.745 15.447 9.237 1.00 87.88 261 GLU A O 1
ATOM 2020 N N . ASN A 1 262 ? -30.067 15.336 10.723 1.00 90.12 262 ASN A N 1
ATOM 2021 C CA . ASN A 1 262 ? -29.028 15.769 9.789 1.00 90.12 262 ASN A CA 1
ATOM 2022 C C . ASN A 1 262 ? -28.454 14.581 8.999 1.00 90.12 262 ASN A C 1
ATOM 2024 O O . ASN A 1 262 ? -27.395 14.032 9.320 1.00 90.12 262 ASN A O 1
ATOM 2028 N N . LYS A 1 263 ? -29.161 14.206 7.929 1.00 91.38 263 LYS A N 1
ATOM 2029 C CA . LYS A 1 263 ? -28.801 13.069 7.067 1.00 91.38 263 LYS A CA 1
ATOM 2030 C C . LYS A 1 263 ? -27.421 13.193 6.419 1.00 91.38 263 LYS A C 1
ATOM 2032 O O . LYS A 1 263 ? -26.775 12.173 6.200 1.00 91.38 263 LYS A O 1
ATOM 2037 N N . GLN A 1 264 ? -26.965 14.408 6.102 1.00 92.75 264 GLN A N 1
ATOM 2038 C CA . GLN A 1 264 ? -25.702 14.605 5.386 1.00 92.75 264 GLN A CA 1
ATOM 2039 C C . GLN A 1 264 ? -24.495 14.301 6.282 1.00 92.75 264 GLN A C 1
ATOM 2041 O O . GLN A 1 264 ? -23.643 13.501 5.902 1.00 92.75 264 GLN A O 1
ATOM 2046 N N . SER A 1 265 ? -24.470 14.856 7.499 1.00 92.25 265 SER A N 1
ATOM 2047 C CA . SER A 1 265 ? -23.392 14.590 8.463 1.00 92.25 265 SER A CA 1
ATOM 2048 C C . SER A 1 265 ? -23.334 13.109 8.848 1.00 92.25 265 SER A C 1
ATOM 2050 O O . SER A 1 265 ? -22.263 12.506 8.841 1.00 92.25 265 SER A O 1
ATOM 2052 N N . ALA A 1 266 ? -24.492 12.493 9.116 1.00 93.12 266 ALA A N 1
ATOM 2053 C CA . ALA A 1 266 ? -24.568 11.074 9.465 1.00 93.12 266 ALA A CA 1
ATOM 2054 C C . ALA A 1 266 ? -24.115 10.166 8.308 1.00 93.12 266 ALA A C 1
ATOM 2056 O O . ALA A 1 266 ? -23.419 9.178 8.530 1.00 93.12 266 ALA A O 1
ATOM 2057 N N . LYS A 1 267 ? -24.441 10.520 7.057 1.00 95.12 267 LYS A N 1
ATOM 2058 C CA . LYS A 1 267 ? -23.982 9.786 5.869 1.00 95.12 267 LYS A CA 1
ATOM 2059 C C . LYS A 1 267 ? -22.459 9.819 5.730 1.00 95.12 267 LYS A C 1
ATOM 2061 O O . LYS A 1 267 ? -21.865 8.780 5.452 1.00 95.12 267 LYS A O 1
ATOM 2066 N N . GLU A 1 268 ? -21.833 10.977 5.926 1.00 94.94 268 GLU A N 1
ATOM 2067 C CA . GLU A 1 268 ? -20.373 11.117 5.849 1.00 94.94 268 GLU A CA 1
ATOM 2068 C C . GLU A 1 268 ? -19.661 10.323 6.952 1.00 94.94 268 GLU A C 1
ATOM 2070 O O . GLU A 1 268 ? -18.659 9.654 6.693 1.00 94.94 268 GLU A O 1
ATOM 2075 N N . GLU A 1 269 ? -20.184 10.341 8.179 1.00 95.44 269 GLU A N 1
ATOM 2076 C CA . GLU A 1 269 ? -19.652 9.532 9.281 1.00 95.44 269 GLU A CA 1
ATOM 2077 C C . GLU A 1 269 ? -19.832 8.032 9.038 1.00 95.44 269 GLU A C 1
ATOM 2079 O O . GLU A 1 269 ? -18.882 7.262 9.195 1.00 95.44 269 GLU A O 1
ATOM 2084 N N . PHE A 1 270 ? -21.012 7.614 8.580 1.00 96.94 270 PHE A N 1
ATOM 2085 C CA . PHE A 1 270 ? -21.287 6.222 8.244 1.00 96.94 270 PHE A CA 1
ATOM 2086 C C . PHE A 1 270 ? -20.344 5.711 7.146 1.00 96.94 270 PHE A C 1
ATOM 2088 O O . PHE A 1 270 ? -19.776 4.626 7.271 1.00 96.94 270 PHE A O 1
ATOM 2095 N N . GLN A 1 271 ? -20.100 6.511 6.103 1.00 96.88 271 GLN A N 1
ATOM 2096 C CA . GLN A 1 271 ? -19.143 6.173 5.043 1.00 96.88 271 GLN A CA 1
ATOM 2097 C C . GLN A 1 271 ? -17.719 5.985 5.582 1.00 96.88 271 GLN A C 1
ATOM 2099 O O . GLN A 1 271 ? -17.040 5.041 5.178 1.00 96.88 271 GLN A O 1
ATOM 2104 N N . LYS A 1 272 ? -17.275 6.822 6.530 1.00 97.19 272 LYS A N 1
ATOM 2105 C CA . LYS A 1 272 ? -15.968 6.657 7.191 1.00 97.19 272 LYS A CA 1
ATOM 2106 C C . LYS A 1 272 ? -15.890 5.350 7.981 1.00 97.19 272 LYS A C 1
ATOM 2108 O O . LYS A 1 272 ? -14.880 4.655 7.901 1.00 97.19 272 LYS A O 1
ATOM 2113 N N . VAL A 1 273 ? -16.951 4.994 8.710 1.00 98.06 273 VAL A N 1
ATOM 2114 C CA . VAL A 1 273 ? -17.031 3.738 9.478 1.00 98.06 273 VAL A CA 1
ATOM 2115 C C . VAL A 1 273 ? -16.995 2.516 8.552 1.00 98.06 273 VAL A C 1
ATOM 2117 O O . VAL A 1 273 ? -16.274 1.559 8.835 1.00 98.06 273 VAL A O 1
ATOM 2120 N N . VAL A 1 274 ? -17.718 2.556 7.427 1.00 97.94 274 VAL A N 1
ATOM 2121 C CA . VAL A 1 274 ? -17.700 1.490 6.409 1.00 97.94 274 VAL A CA 1
ATOM 2122 C C . VAL A 1 274 ? -16.308 1.341 5.795 1.00 97.94 274 VAL A C 1
ATOM 2124 O O . VAL A 1 274 ? -15.760 0.241 5.808 1.00 97.94 274 VAL A O 1
ATOM 2127 N N . ALA A 1 275 ? -15.696 2.440 5.345 1.00 97.81 275 ALA A N 1
ATOM 2128 C CA . ALA A 1 275 ? -14.354 2.416 4.765 1.00 97.81 275 ALA A CA 1
ATOM 2129 C C . ALA A 1 275 ? -13.308 1.878 5.757 1.00 97.81 275 ALA A C 1
ATOM 2131 O O . ALA A 1 275 ? -12.455 1.068 5.395 1.00 97.81 275 ALA A O 1
ATOM 2132 N N . ALA A 1 276 ? -13.395 2.273 7.032 1.00 97.81 276 ALA A N 1
ATOM 2133 C CA . ALA A 1 276 ? -12.523 1.751 8.077 1.00 97.81 276 ALA A CA 1
ATOM 2134 C C . ALA A 1 276 ? -12.688 0.231 8.260 1.00 97.81 276 ALA A C 1
ATOM 2136 O O . ALA A 1 276 ? -11.696 -0.489 8.366 1.00 97.81 276 ALA A O 1
ATOM 2137 N N . TYR A 1 277 ? -13.921 -0.281 8.252 1.00 98.31 277 TYR A N 1
ATOM 2138 C CA . TYR A 1 277 ? -14.166 -1.721 8.350 1.00 98.31 277 TYR A CA 1
ATOM 2139 C C . TYR A 1 277 ? -13.596 -2.502 7.164 1.00 98.31 277 TYR A C 1
ATOM 2141 O O . TYR A 1 277 ? -12.951 -3.529 7.371 1.00 98.31 277 TYR A O 1
ATOM 2149 N N . GLU A 1 278 ? -13.770 -2.006 5.941 1.00 98.06 278 GLU A N 1
ATOM 2150 C CA . GLU A 1 278 ? -13.223 -2.645 4.739 1.00 98.06 278 GLU A CA 1
ATOM 2151 C C . GLU A 1 278 ? -11.691 -2.686 4.757 1.00 98.06 278 GLU A C 1
ATOM 2153 O O . GLU A 1 278 ? -11.099 -3.740 4.525 1.00 98.06 278 GLU A O 1
ATOM 2158 N N . ILE A 1 279 ? -11.040 -1.574 5.117 1.00 96.38 279 ILE A N 1
ATOM 2159 C CA . ILE A 1 279 ? -9.579 -1.516 5.271 1.00 96.38 279 ILE A CA 1
ATOM 2160 C C . ILE A 1 279 ? -9.110 -2.513 6.340 1.00 96.38 279 ILE A C 1
ATOM 2162 O O . ILE A 1 279 ? -8.143 -3.246 6.119 1.00 96.38 279 ILE A O 1
ATOM 2166 N N . ALA A 1 280 ? -9.792 -2.559 7.490 1.00 96.69 280 ALA A N 1
ATOM 2167 C CA . ALA A 1 280 ? -9.448 -3.466 8.580 1.00 96.69 280 ALA A CA 1
ATOM 2168 C C . ALA A 1 280 ? -9.591 -4.939 8.180 1.00 96.69 280 ALA A C 1
ATOM 2170 O O . ALA A 1 280 ? -8.688 -5.734 8.445 1.00 96.69 280 ALA A O 1
ATOM 2171 N N . LYS A 1 281 ? -10.688 -5.282 7.495 1.00 96.94 281 LYS A N 1
ATOM 2172 C CA . LYS A 1 281 ? -10.959 -6.622 6.970 1.00 96.94 281 LYS A CA 1
ATOM 2173 C C . LYS A 1 281 ? -9.893 -7.058 5.963 1.00 96.94 281 LYS A C 1
ATOM 2175 O O . LYS A 1 281 ? -9.305 -8.121 6.140 1.00 96.94 281 LYS A O 1
ATOM 2180 N N . ASN A 1 282 ? -9.612 -6.226 4.958 1.00 95.88 282 ASN A N 1
ATOM 2181 C CA . ASN A 1 282 ? -8.635 -6.537 3.911 1.00 95.88 282 ASN A CA 1
ATOM 2182 C C . ASN A 1 282 ? -7.233 -6.752 4.498 1.00 95.88 282 ASN A C 1
ATOM 2184 O O . ASN A 1 282 ? -6.513 -7.659 4.092 1.00 95.88 282 ASN A O 1
ATOM 2188 N N . TYR A 1 283 ? -6.838 -5.944 5.486 1.00 95.00 283 TYR A N 1
ATOM 2189 C CA . TYR A 1 283 ? -5.547 -6.117 6.149 1.00 95.00 283 TYR A CA 1
ATOM 2190 C C . TYR A 1 283 ? -5.470 -7.411 6.973 1.00 95.00 283 TYR A C 1
ATOM 2192 O O . TYR A 1 283 ? -4.435 -8.077 6.963 1.00 95.00 283 TYR A O 1
ATOM 2200 N N . HIS A 1 284 ? -6.552 -7.786 7.662 1.00 94.25 284 HIS A N 1
ATOM 2201 C CA . HIS A 1 284 ? -6.623 -9.053 8.396 1.00 94.25 284 HIS A CA 1
ATOM 2202 C C . HIS A 1 284 ? -6.504 -10.264 7.462 1.00 94.25 284 HIS A C 1
ATOM 2204 O O . HIS A 1 284 ? -5.776 -11.197 7.780 1.00 94.25 284 HIS A O 1
ATOM 2210 N N . GLU A 1 285 ? -7.135 -10.226 6.289 1.00 95.06 285 GLU A N 1
ATOM 2211 C CA . GLU A 1 285 ? -7.011 -11.280 5.275 1.00 95.06 285 GLU A CA 1
ATOM 2212 C C . GLU A 1 285 ? -5.566 -11.419 4.767 1.00 95.06 285 GLU A C 1
ATOM 2214 O O . GLU A 1 285 ? -5.031 -12.523 4.684 1.00 95.06 285 GLU A O 1
ATOM 2219 N N . VAL A 1 286 ? -4.881 -10.297 4.507 1.00 94.19 286 VAL A N 1
ATOM 2220 C CA . VAL A 1 286 ? -3.450 -10.299 4.145 1.00 94.19 286 VAL A CA 1
ATOM 2221 C C . VAL A 1 286 ? -2.592 -10.919 5.254 1.00 94.19 286 VAL A C 1
ATOM 2223 O O . VAL A 1 286 ? -1.652 -11.659 4.958 1.00 94.19 286 VAL A O 1
ATOM 2226 N N . LEU A 1 287 ? -2.905 -10.642 6.523 1.00 94.62 287 LEU A N 1
ATOM 2227 C CA . LEU A 1 287 ? -2.212 -11.250 7.659 1.00 94.62 287 LEU A CA 1
ATOM 2228 C C . LEU A 1 287 ? -2.475 -12.751 7.756 1.00 94.62 287 LEU A C 1
ATOM 2230 O O . LEU A 1 287 ? -1.520 -13.507 7.890 1.00 94.62 287 LEU A O 1
ATOM 2234 N N . GLU A 1 288 ? -3.730 -13.191 7.670 1.00 94.81 288 GLU A N 1
ATOM 2235 C CA . GLU A 1 288 ? -4.091 -14.612 7.721 1.00 94.81 288 GLU A CA 1
ATOM 2236 C C . GLU A 1 288 ? -3.413 -15.399 6.598 1.00 94.81 288 GLU A C 1
ATOM 2238 O O . GLU A 1 288 ? -2.804 -16.436 6.860 1.00 94.81 288 GLU A O 1
ATOM 2243 N N . ASN A 1 289 ? -3.414 -14.864 5.376 1.00 96.00 289 ASN A N 1
ATOM 2244 C CA . ASN A 1 289 ? -2.705 -15.462 4.247 1.00 96.00 289 ASN A CA 1
ATOM 2245 C C . ASN A 1 289 ? -1.194 -15.549 4.507 1.00 96.00 289 ASN A C 1
ATOM 2247 O O . ASN A 1 289 ? -0.565 -16.553 4.175 1.00 96.00 289 ASN A O 1
ATOM 2251 N N . ALA A 1 290 ? -0.600 -14.535 5.147 1.00 96.06 290 ALA A N 1
ATOM 2252 C CA . ALA A 1 290 ? 0.806 -14.578 5.539 1.00 96.06 290 ALA A CA 1
ATOM 2253 C C . ALA A 1 290 ? 1.072 -15.650 6.614 1.00 96.06 290 ALA A C 1
ATOM 2255 O O . ALA A 1 290 ? 2.036 -16.404 6.490 1.00 96.06 290 ALA A O 1
ATOM 2256 N N . PHE A 1 291 ? 0.219 -15.764 7.637 1.00 96.19 291 PHE A N 1
ATOM 2257 C CA . PHE A 1 291 ? 0.325 -16.803 8.670 1.00 96.19 291 PHE A CA 1
ATOM 2258 C C . PHE A 1 291 ? 0.221 -18.212 8.074 1.00 96.19 291 PHE A C 1
ATOM 2260 O O . PHE A 1 291 ? 1.056 -19.072 8.368 1.00 96.19 291 PHE A O 1
ATOM 2267 N N . GLN A 1 292 ? -0.744 -18.422 7.175 1.00 96.44 292 GLN A N 1
ATOM 2268 C CA . GLN A 1 292 ? -0.924 -19.679 6.448 1.00 96.44 292 GLN A CA 1
ATOM 2269 C C . GLN A 1 292 ? 0.283 -20.006 5.561 1.00 96.44 292 GLN A C 1
ATOM 2271 O O . GLN A 1 292 ? 0.761 -21.139 5.586 1.00 96.44 292 GLN A O 1
ATOM 2276 N N . ALA A 1 293 ? 0.836 -19.021 4.844 1.00 96.06 293 ALA A N 1
ATOM 2277 C CA . ALA A 1 293 ? 2.012 -19.212 3.991 1.00 96.06 293 ALA A CA 1
ATOM 2278 C C . ALA A 1 293 ? 3.261 -19.664 4.771 1.00 96.06 293 ALA A C 1
ATOM 2280 O O . ALA A 1 293 ? 4.103 -20.387 4.231 1.00 96.06 293 ALA A O 1
ATOM 2281 N N . LEU A 1 294 ? 3.391 -19.266 6.043 1.00 96.44 294 LEU A N 1
ATOM 2282 C CA . LEU A 1 294 ? 4.477 -19.728 6.916 1.00 96.44 294 LEU A CA 1
ATOM 2283 C C . LEU A 1 294 ? 4.134 -21.001 7.701 1.00 96.44 294 LEU A C 1
ATOM 2285 O O . LEU A 1 294 ? 5.033 -21.595 8.301 1.00 96.44 294 LEU A O 1
ATOM 2289 N N . ASN A 1 295 ? 2.864 -21.417 7.704 1.00 96.38 295 ASN A N 1
ATOM 2290 C CA . ASN A 1 295 ? 2.331 -22.463 8.575 1.00 96.38 295 ASN A CA 1
ATOM 2291 C C . ASN A 1 295 ? 2.682 -22.209 10.057 1.00 96.38 295 ASN A C 1
ATOM 2293 O O . ASN A 1 295 ? 3.178 -23.093 10.759 1.00 96.38 295 ASN A O 1
ATOM 2297 N N . VAL A 1 296 ? 2.482 -20.968 10.512 1.00 96.06 296 VAL A N 1
ATOM 2298 C CA . VAL A 1 296 ? 2.722 -20.547 11.902 1.00 96.06 296 VAL A CA 1
ATOM 2299 C C . VAL A 1 296 ? 1.416 -20.096 12.554 1.00 96.06 296 VAL A C 1
ATOM 2301 O O . VAL A 1 296 ? 0.537 -19.582 11.861 1.00 96.06 296 VAL A O 1
ATOM 2304 N N . PRO A 1 297 ? 1.252 -20.284 13.874 1.00 95.25 297 PRO A N 1
ATOM 2305 C CA . PRO A 1 297 ? 0.017 -19.903 14.543 1.00 95.25 297 PRO A CA 1
ATOM 2306 C C . PRO A 1 297 ? -0.138 -18.374 14.598 1.00 95.25 297 PRO A C 1
ATOM 2308 O O . PRO A 1 297 ? 0.842 -17.638 14.733 1.00 95.25 297 PRO A O 1
ATOM 2311 N N . ASN A 1 298 ? -1.386 -17.894 14.555 1.00 91.56 298 ASN A N 1
ATOM 2312 C CA . ASN A 1 298 ? -1.717 -16.458 14.516 1.00 91.56 298 ASN A CA 1
ATOM 2313 C C . ASN A 1 298 ? -1.266 -15.674 15.767 1.00 91.56 298 ASN A C 1
ATOM 2315 O O . ASN A 1 298 ? -1.268 -14.446 15.758 1.00 91.56 298 ASN A O 1
ATOM 2319 N N . ASN A 1 299 ? -0.895 -16.364 16.849 1.00 91.50 299 ASN A N 1
ATOM 2320 C CA . ASN A 1 299 ? -0.451 -15.789 18.121 1.00 91.50 299 ASN A CA 1
ATOM 2321 C C . ASN A 1 299 ? 1.066 -15.928 18.370 1.00 91.50 299 ASN A C 1
ATOM 2323 O O . ASN A 1 299 ? 1.496 -15.825 19.518 1.00 91.50 299 ASN A O 1
ATOM 2327 N N . ILE A 1 300 ? 1.867 -16.175 17.328 1.00 95.00 300 ILE A N 1
ATOM 2328 C CA . ILE A 1 300 ? 3.326 -16.306 17.445 1.00 95.00 300 ILE A CA 1
ATOM 2329 C C . ILE A 1 300 ? 3.976 -15.026 18.002 1.00 95.00 300 ILE A C 1
ATOM 2331 O O . ILE A 1 300 ? 3.654 -13.906 17.597 1.00 95.00 300 ILE A O 1
ATOM 2335 N N . SER A 1 301 ? 4.926 -15.183 18.921 1.00 94.69 301 SER A N 1
ATOM 2336 C CA . SER A 1 301 ? 5.745 -14.072 19.413 1.00 94.69 301 SER A CA 1
ATOM 2337 C C . SER A 1 301 ? 6.811 -13.651 18.391 1.00 94.69 301 SER A C 1
ATOM 2339 O O . SER A 1 301 ? 7.216 -14.423 17.523 1.00 94.69 301 SER A O 1
ATOM 2341 N N . ILE A 1 302 ? 7.325 -12.419 18.508 1.00 94.19 302 ILE A N 1
ATOM 2342 C CA . ILE A 1 302 ? 8.406 -11.922 17.631 1.00 94.19 302 ILE A CA 1
ATOM 2343 C C . ILE A 1 302 ? 9.634 -12.839 17.709 1.00 94.19 302 ILE A C 1
ATOM 2345 O O . ILE A 1 302 ? 10.227 -13.163 16.686 1.00 94.19 302 ILE A O 1
ATOM 2349 N N . THR A 1 303 ? 9.984 -13.289 18.914 1.00 95.56 303 THR A N 1
ATOM 2350 C CA . THR A 1 303 ? 11.126 -14.178 19.161 1.00 95.56 303 THR A CA 1
ATOM 2351 C C . THR A 1 303 ? 10.943 -15.540 18.498 1.00 95.56 303 THR A C 1
ATOM 2353 O O . THR A 1 303 ? 11.849 -16.009 17.815 1.00 95.56 303 THR A O 1
ATOM 2356 N N . GLU A 1 304 ? 9.759 -16.148 18.611 1.00 96.56 304 GLU A N 1
ATOM 2357 C CA . GLU A 1 304 ? 9.459 -17.423 17.943 1.00 96.56 304 GLU A CA 1
ATOM 2358 C C . GLU A 1 304 ? 9.459 -17.275 16.417 1.00 96.56 304 GLU A C 1
ATOM 2360 O O . GLU A 1 304 ? 9.934 -18.164 15.710 1.00 96.56 304 GLU A O 1
ATOM 2365 N N . LEU A 1 305 ? 8.972 -16.143 15.898 1.00 96.12 305 LEU A N 1
ATOM 2366 C CA . LEU A 1 305 ? 8.982 -15.852 14.466 1.00 96.12 305 LEU A CA 1
ATOM 2367 C C . LEU A 1 305 ? 10.414 -15.667 13.930 1.00 96.12 305 LEU A C 1
ATOM 2369 O O . LEU A 1 305 ? 10.735 -16.141 12.840 1.00 96.12 305 LEU A O 1
ATOM 2373 N N . GLU A 1 306 ? 11.296 -15.013 14.688 1.00 95.38 306 GLU A N 1
ATOM 2374 C CA . GLU A 1 306 ? 12.722 -14.897 14.355 1.00 95.38 306 GLU A CA 1
ATOM 2375 C C . GLU A 1 306 ? 13.433 -16.258 14.381 1.00 95.38 306 GLU A C 1
ATOM 2377 O O . GLU A 1 306 ? 14.220 -16.567 13.485 1.00 95.38 306 GLU A O 1
ATOM 2382 N N . GLU A 1 307 ? 13.147 -17.104 15.371 1.00 96.38 307 GLU A N 1
ATOM 2383 C CA . GLU A 1 307 ? 13.667 -18.475 15.423 1.00 96.38 307 GLU A CA 1
ATOM 2384 C C . GLU A 1 307 ? 13.132 -19.350 14.288 1.00 96.38 307 GLU A C 1
ATOM 2386 O O . GLU A 1 307 ? 13.854 -20.204 13.763 1.00 96.38 307 GLU A O 1
ATOM 2391 N N . TRP A 1 308 ? 11.875 -19.148 13.893 1.00 95.81 308 TRP A N 1
ATOM 2392 C CA . TRP A 1 308 ? 11.288 -19.800 12.729 1.00 95.81 308 TRP A CA 1
ATOM 2393 C C . TRP A 1 308 ? 12.039 -19.407 11.451 1.00 95.81 308 TRP A C 1
ATOM 2395 O O . TRP A 1 308 ? 12.418 -20.287 10.677 1.00 95.81 308 TRP A O 1
ATOM 2405 N N . ALA A 1 309 ? 12.343 -18.118 11.270 1.00 95.81 309 ALA A N 1
ATOM 2406 C CA . ALA A 1 309 ? 13.076 -17.613 10.107 1.00 95.81 309 ALA A CA 1
ATOM 2407 C C . ALA A 1 309 ? 14.547 -18.060 10.067 1.00 95.81 309 ALA A C 1
ATOM 2409 O O . ALA A 1 309 ? 15.120 -18.188 8.992 1.00 95.81 309 ALA A O 1
ATOM 2410 N N . LYS A 1 310 ? 15.173 -18.331 11.220 1.00 95.31 310 LYS A N 1
ATOM 2411 C CA . LYS A 1 310 ? 16.527 -18.916 11.274 1.00 95.31 310 LYS A CA 1
ATOM 2412 C C . LYS A 1 310 ? 16.544 -20.387 10.852 1.00 95.31 310 LYS A C 1
ATOM 2414 O O . LYS A 1 310 ? 17.515 -20.839 10.253 1.00 95.31 310 LYS A O 1
ATOM 2419 N N . ARG A 1 311 ? 15.490 -21.140 11.189 1.00 95.94 311 ARG A N 1
ATOM 2420 C CA . ARG A 1 311 ? 15.375 -22.578 10.888 1.00 95.94 311 ARG A CA 1
ATOM 2421 C C . ARG A 1 311 ? 14.943 -22.858 9.451 1.00 95.94 311 ARG A C 1
ATOM 2423 O O . ARG A 1 311 ? 15.334 -23.874 8.885 1.00 95.94 311 ARG A O 1
ATOM 2430 N N . ASN A 1 312 ? 14.142 -21.974 8.869 1.00 93.94 312 ASN A N 1
ATOM 2431 C CA . ASN A 1 312 ? 13.587 -22.138 7.533 1.00 93.94 312 ASN A CA 1
ATOM 2432 C C . ASN A 1 312 ? 14.287 -21.190 6.557 1.00 93.94 312 ASN A C 1
ATOM 2434 O O . ASN A 1 312 ? 14.459 -20.015 6.856 1.00 93.94 312 ASN A O 1
ATOM 2438 N N . ARG A 1 313 ? 14.656 -21.662 5.358 1.00 88.88 313 ARG A N 1
ATOM 2439 C CA . ARG A 1 313 ? 15.076 -20.730 4.300 1.00 88.88 313 ARG A CA 1
ATOM 2440 C C . ARG A 1 313 ? 13.867 -19.886 3.895 1.00 88.88 313 ARG A C 1
ATOM 2442 O O . ARG A 1 313 ? 12.867 -20.427 3.428 1.00 88.88 313 ARG A O 1
ATOM 2449 N N . CYS A 1 314 ? 13.963 -18.577 4.096 1.00 80.94 314 CYS A N 1
ATOM 2450 C CA . CYS A 1 314 ? 12.988 -17.610 3.610 1.00 80.94 314 CYS A CA 1
ATOM 2451 C C . CYS A 1 314 ? 13.371 -17.197 2.189 1.00 80.94 314 CYS A C 1
ATOM 2453 O O . CYS A 1 314 ? 14.164 -16.276 2.016 1.00 80.94 314 CYS A O 1
ATOM 2455 N N . ASP A 1 315 ? 12.831 -17.871 1.181 1.00 87.88 315 ASP A N 1
ATOM 2456 C CA . ASP A 1 315 ? 12.906 -17.430 -0.207 1.00 87.88 315 ASP A CA 1
ATOM 2457 C C . ASP A 1 315 ? 11.518 -17.051 -0.746 1.00 87.88 315 ASP A C 1
ATOM 2459 O O . ASP A 1 315 ? 10.476 -17.531 -0.289 1.00 87.88 315 ASP A O 1
ATOM 2463 N N . GLY A 1 316 ? 11.507 -16.097 -1.681 1.00 90.25 316 GLY A N 1
ATOM 2464 C CA . GLY A 1 316 ? 10.313 -15.670 -2.408 1.00 90.25 316 GLY A CA 1
ATOM 2465 C C . GLY A 1 316 ? 9.134 -15.289 -1.505 1.00 90.25 316 GLY A C 1
ATOM 2466 O O . GLY A 1 316 ? 9.179 -14.302 -0.769 1.00 90.25 316 GLY A O 1
ATOM 2467 N N . GLU A 1 317 ? 8.051 -16.060 -1.593 1.00 90.62 317 GLU A N 1
ATOM 2468 C CA . GLU A 1 317 ? 6.781 -15.793 -0.908 1.00 90.62 317 GLU A CA 1
ATOM 2469 C C . GLU A 1 317 ? 6.874 -15.915 0.617 1.00 90.62 317 GLU A C 1
ATOM 2471 O O . GLU A 1 317 ? 6.264 -15.117 1.331 1.00 90.62 317 GLU A O 1
ATOM 2476 N N . LYS A 1 318 ? 7.696 -16.838 1.137 1.00 94.50 318 LYS A N 1
ATOM 2477 C CA . LYS A 1 318 ? 7.887 -17.002 2.588 1.00 94.50 318 LYS A CA 1
ATOM 2478 C C . LYS A 1 318 ? 8.591 -15.798 3.198 1.00 94.50 318 LYS A C 1
ATOM 2480 O O . LYS A 1 318 ? 8.233 -15.348 4.283 1.00 94.50 318 LYS A O 1
ATOM 2485 N N . GLU A 1 319 ? 9.557 -15.225 2.485 1.00 93.38 319 GLU A N 1
ATOM 2486 C CA . GLU A 1 319 ? 10.221 -14.001 2.934 1.00 93.38 319 GLU A CA 1
ATOM 2487 C C . GLU A 1 319 ? 9.239 -12.820 2.987 1.00 93.38 319 GLU A C 1
ATOM 2489 O O . GLU A 1 319 ? 9.266 -12.023 3.930 1.00 93.38 319 GLU A O 1
ATOM 2494 N N . LYS A 1 320 ? 8.332 -12.724 2.004 1.00 92.00 320 LYS A N 1
ATOM 2495 C CA . LYS A 1 320 ? 7.274 -11.705 1.994 1.00 92.00 320 LYS A CA 1
ATOM 2496 C C . LYS A 1 320 ? 6.321 -11.886 3.172 1.00 92.00 320 LYS A C 1
ATOM 2498 O O . LYS A 1 320 ? 6.131 -10.940 3.933 1.00 92.00 320 LYS A O 1
ATOM 2503 N N . ALA A 1 321 ? 5.790 -13.090 3.375 1.00 95.12 321 ALA A N 1
ATOM 2504 C CA . ALA A 1 321 ? 4.898 -13.398 4.491 1.00 95.12 321 ALA A CA 1
ATOM 2505 C C . ALA A 1 321 ? 5.556 -13.129 5.861 1.00 95.12 321 ALA A C 1
ATOM 2507 O O . ALA A 1 321 ? 4.961 -12.461 6.708 1.00 95.12 321 ALA A O 1
ATOM 2508 N N . TYR A 1 322 ? 6.825 -13.516 6.045 1.00 95.25 322 TYR A N 1
ATOM 2509 C CA . TYR A 1 322 ? 7.604 -13.186 7.245 1.00 95.25 322 TYR A CA 1
ATOM 2510 C C . TYR A 1 322 ? 7.679 -11.676 7.491 1.00 95.25 322 TYR A C 1
ATOM 2512 O O . TYR A 1 322 ? 7.384 -11.215 8.594 1.00 95.25 322 TYR A O 1
ATOM 2520 N N . LYS A 1 323 ? 8.013 -10.881 6.466 1.00 93.00 323 LYS A N 1
ATOM 2521 C CA . LYS A 1 323 ? 8.094 -9.415 6.589 1.00 93.00 323 LYS A CA 1
ATOM 2522 C C . LYS A 1 323 ? 6.751 -8.790 6.967 1.00 93.00 323 LYS A C 1
ATOM 2524 O O . LYS A 1 323 ? 6.743 -7.820 7.728 1.00 93.00 323 LYS A O 1
ATOM 2529 N N . ILE A 1 324 ? 5.640 -9.318 6.451 1.00 93.44 324 ILE A N 1
ATOM 2530 C CA . ILE A 1 324 ? 4.284 -8.859 6.784 1.00 93.44 324 ILE A CA 1
ATOM 2531 C C . ILE A 1 324 ? 4.006 -9.087 8.277 1.00 93.44 324 ILE A C 1
ATOM 2533 O O . ILE A 1 324 ? 3.714 -8.125 8.993 1.00 93.44 324 ILE A O 1
ATOM 2537 N N . ILE A 1 325 ? 4.175 -10.323 8.761 1.00 94.56 325 ILE A N 1
ATOM 2538 C CA . ILE A 1 325 ? 3.904 -10.691 10.161 1.00 94.56 325 ILE A CA 1
ATOM 2539 C C . ILE A 1 325 ? 4.852 -9.952 11.110 1.00 94.56 325 ILE A C 1
ATOM 2541 O O . ILE A 1 325 ? 4.410 -9.333 12.077 1.00 94.56 325 ILE A O 1
ATOM 2545 N N . TYR A 1 326 ? 6.154 -9.935 10.816 1.00 93.56 326 TYR A N 1
ATOM 2546 C CA . TYR A 1 326 ? 7.157 -9.283 11.659 1.00 93.56 326 TYR A CA 1
ATOM 2547 C C . TYR A 1 326 ? 6.851 -7.792 11.865 1.00 93.56 326 TYR A C 1
ATOM 2549 O O . TYR A 1 326 ? 6.920 -7.268 12.980 1.00 93.56 326 TYR A O 1
ATOM 2557 N N . ARG A 1 327 ? 6.448 -7.088 10.800 1.00 89.56 327 ARG A N 1
ATOM 2558 C CA . ARG A 1 327 ? 6.056 -5.670 10.878 1.00 89.56 327 ARG A CA 1
ATOM 2559 C C . ARG A 1 327 ? 4.775 -5.449 11.670 1.00 89.56 327 ARG A C 1
ATOM 2561 O O . ARG A 1 327 ? 4.649 -4.421 12.335 1.00 89.56 327 ARG A O 1
ATOM 2568 N N . HIS A 1 328 ? 3.829 -6.376 11.573 1.00 90.12 328 HIS A N 1
ATOM 2569 C CA . HIS A 1 328 ? 2.603 -6.326 12.355 1.00 90.12 328 HIS A CA 1
ATOM 2570 C C . HIS A 1 328 ? 2.905 -6.473 13.854 1.00 90.12 328 HIS A C 1
ATOM 2572 O O . HIS A 1 328 ? 2.521 -5.610 14.645 1.00 90.12 328 HIS A O 1
ATOM 2578 N N . LEU A 1 329 ? 3.700 -7.480 14.228 1.00 90.19 329 LEU A N 1
ATOM 2579 C CA . LEU A 1 329 ? 4.053 -7.755 15.623 1.00 90.19 329 LEU A CA 1
ATOM 2580 C C . LEU A 1 329 ? 4.927 -6.653 16.249 1.00 90.19 329 LEU A C 1
ATOM 2582 O O . LEU A 1 329 ? 4.680 -6.223 17.376 1.00 90.19 329 LEU A O 1
ATOM 2586 N N . THR A 1 330 ? 5.921 -6.134 15.519 1.00 86.62 330 THR A N 1
ATOM 2587 C CA . THR A 1 330 ? 6.772 -5.026 16.007 1.00 86.62 330 THR A CA 1
ATOM 2588 C C . THR A 1 330 ? 5.978 -3.741 16.252 1.00 86.62 330 THR A C 1
ATOM 2590 O O . THR A 1 330 ? 6.255 -3.019 17.208 1.00 86.62 330 THR A O 1
ATOM 2593 N N . CYS A 1 331 ? 4.923 -3.488 15.470 1.00 72.81 331 CYS A N 1
ATOM 2594 C CA . CYS A 1 331 ? 4.031 -2.347 15.679 1.00 72.81 331 CYS A CA 1
ATOM 2595 C C . CYS A 1 331 ? 3.332 -2.366 17.034 1.00 72.81 331 CYS A C 1
ATOM 2597 O O . CYS A 1 331 ? 3.225 -1.320 17.678 1.00 72.81 331 CYS A O 1
ATOM 2599 N N . SER A 1 332 ? 2.801 -3.529 17.421 1.00 68.56 332 SER A N 1
ATOM 2600 C CA . SER A 1 332 ? 2.088 -3.669 18.690 1.00 68.56 332 SER A CA 1
ATOM 2601 C C . SER A 1 332 ? 3.037 -3.340 19.846 1.00 68.56 332 SER A C 1
ATOM 2603 O O . SER A 1 332 ? 2.715 -2.542 20.728 1.00 68.56 332 SER A O 1
ATOM 2605 N N . ARG A 1 333 ? 4.289 -3.808 19.750 1.00 70.88 333 ARG A N 1
ATOM 2606 C CA . ARG A 1 333 ? 5.337 -3.541 20.740 1.00 70.88 333 ARG A CA 1
ATOM 2607 C C . ARG A 1 333 ? 5.731 -2.061 20.834 1.00 70.88 333 ARG A C 1
ATOM 2609 O O . ARG A 1 333 ? 5.785 -1.535 21.945 1.00 70.88 333 ARG A O 1
ATOM 2616 N N . ASP A 1 334 ? 5.974 -1.383 19.712 1.00 72.38 334 ASP A N 1
ATOM 2617 C CA . ASP A 1 334 ? 6.389 0.030 19.713 1.00 72.38 334 ASP A CA 1
ATOM 2618 C C . ASP A 1 334 ? 5.265 0.966 20.172 1.00 72.38 334 ASP A C 1
ATOM 2620 O O . ASP A 1 334 ? 5.511 1.906 20.929 1.00 72.38 334 ASP A O 1
ATOM 2624 N N . LYS A 1 335 ? 4.012 0.681 19.790 1.00 65.81 335 LYS A N 1
ATOM 2625 C CA . LYS A 1 335 ? 2.849 1.437 20.275 1.00 65.81 335 LYS A CA 1
ATOM 2626 C C . LYS A 1 335 ? 2.657 1.250 21.779 1.00 65.81 335 LYS A C 1
ATOM 2628 O O . LYS A 1 335 ? 2.386 2.222 22.475 1.00 65.81 335 LYS A O 1
ATOM 2633 N N . MET A 1 336 ? 2.838 0.032 22.291 1.00 60.88 336 MET A N 1
ATOM 2634 C CA . MET A 1 336 ? 2.776 -0.241 23.730 1.00 60.88 336 MET A CA 1
ATOM 2635 C C . MET A 1 336 ? 3.909 0.436 24.501 1.00 60.88 336 MET A C 1
ATOM 2637 O O . MET A 1 336 ? 3.688 0.884 25.624 1.00 60.88 336 MET A O 1
ATOM 2641 N N . LYS A 1 337 ? 5.101 0.545 23.904 1.00 73.44 337 LYS A N 1
ATOM 2642 C CA . LYS A 1 337 ? 6.200 1.325 24.478 1.00 73.44 337 LYS A CA 1
ATOM 2643 C C . LYS A 1 337 ? 5.834 2.809 24.540 1.00 73.44 337 LYS A C 1
ATOM 2645 O O . LYS A 1 337 ? 5.873 3.383 25.617 1.00 73.44 337 LYS A O 1
ATOM 2650 N N . TRP A 1 338 ? 5.371 3.388 23.432 1.00 73.94 338 TRP A N 1
ATOM 2651 C CA . TRP A 1 338 ? 4.968 4.795 23.380 1.00 73.94 338 TRP A CA 1
ATOM 2652 C C . TRP A 1 338 ? 3.817 5.130 24.345 1.00 73.94 338 TRP A C 1
ATOM 2654 O O . TRP A 1 338 ? 3.894 6.115 25.072 1.00 73.94 338 TRP A O 1
ATOM 2664 N N . LEU A 1 339 ? 2.778 4.287 24.416 1.00 65.75 339 LEU A N 1
ATOM 2665 C CA . LEU A 1 339 ? 1.666 4.467 25.360 1.00 65.75 339 LEU A CA 1
ATOM 2666 C C . LEU A 1 339 ? 2.123 4.370 26.823 1.00 65.75 339 LEU A C 1
ATOM 2668 O O . LEU A 1 339 ? 1.618 5.104 27.670 1.00 65.75 339 LEU A O 1
ATOM 2672 N N . ARG A 1 340 ? 3.077 3.481 27.127 1.00 71.69 340 ARG A N 1
ATOM 2673 C CA . ARG A 1 340 ? 3.677 3.364 28.463 1.00 71.69 340 ARG A CA 1
ATOM 2674 C C . ARG A 1 340 ? 4.487 4.609 28.813 1.00 71.69 340 ARG A C 1
ATOM 2676 O O . ARG A 1 340 ? 4.273 5.175 29.877 1.00 71.69 340 ARG A O 1
ATOM 2683 N N . ASP A 1 341 ? 5.328 5.065 27.888 1.00 79.69 341 ASP A N 1
ATOM 2684 C CA . ASP A 1 341 ? 6.147 6.266 28.058 1.00 79.69 341 ASP A CA 1
ATOM 2685 C C . ASP A 1 341 ? 5.261 7.509 28.285 1.00 79.69 341 ASP A C 1
ATOM 2687 O O . ASP A 1 341 ? 5.558 8.345 29.141 1.00 79.69 341 ASP A O 1
ATOM 2691 N N . GLN A 1 342 ? 4.123 7.607 27.587 1.00 75.88 342 GLN A N 1
ATOM 2692 C CA . GLN A 1 342 ? 3.152 8.684 27.789 1.00 75.88 342 GLN A CA 1
ATOM 2693 C C . GLN A 1 342 ? 2.440 8.591 29.149 1.00 75.88 342 GLN A C 1
ATOM 2695 O O . GLN A 1 342 ? 2.331 9.595 29.850 1.00 75.88 342 GLN A O 1
ATOM 2700 N N . ALA A 1 343 ? 2.003 7.397 29.562 1.00 75.75 343 ALA A N 1
ATOM 2701 C CA . ALA A 1 343 ? 1.378 7.198 30.870 1.00 75.75 343 ALA A CA 1
ATOM 2702 C C . ALA A 1 343 ? 2.338 7.515 32.034 1.00 75.75 343 ALA A C 1
ATOM 2704 O O . ALA A 1 343 ? 1.926 8.091 33.046 1.00 75.75 343 ALA A O 1
ATOM 2705 N N . ASP A 1 344 ? 3.621 7.179 31.885 1.00 82.12 344 ASP A N 1
ATOM 2706 C CA . ASP A 1 344 ? 4.659 7.502 32.863 1.00 82.12 344 ASP A CA 1
ATOM 2707 C C . ASP A 1 344 ? 4.944 9.012 32.906 1.00 82.12 344 ASP A C 1
ATOM 2709 O O . ASP A 1 344 ? 5.091 9.574 33.996 1.00 82.12 344 ASP A O 1
ATOM 2713 N N . SER A 1 345 ? 4.940 9.692 31.753 1.00 84.62 345 SER A N 1
ATOM 2714 C CA . SER A 1 345 ? 5.061 11.154 31.675 1.00 84.62 345 SER A CA 1
ATOM 2715 C C . SER A 1 345 ? 3.899 11.866 32.382 1.00 84.62 345 SER A C 1
ATOM 2717 O O . SER A 1 345 ? 4.131 12.721 33.240 1.00 84.62 345 SER A O 1
ATOM 2719 N N . ASP A 1 346 ? 2.656 11.441 32.136 1.00 82.56 346 ASP A N 1
ATOM 2720 C CA . ASP A 1 346 ? 1.465 11.984 32.804 1.00 82.56 346 ASP A CA 1
ATOM 2721 C C . ASP A 1 346 ? 1.491 11.745 34.321 1.00 82.56 346 ASP A C 1
ATOM 2723 O O . ASP A 1 346 ? 1.083 12.599 35.117 1.00 82.56 346 ASP A O 1
ATOM 2727 N N . ARG A 1 347 ? 1.994 10.583 34.758 1.00 83.75 347 ARG A N 1
ATOM 2728 C CA . ARG A 1 347 ? 2.166 10.276 36.183 1.00 83.75 347 ARG A CA 1
ATOM 2729 C C . ARG A 1 347 ? 3.213 11.183 36.828 1.00 83.75 347 ARG A C 1
ATOM 2731 O O . ARG A 1 347 ? 3.001 11.633 37.955 1.00 83.75 347 ARG A O 1
ATOM 2738 N N . GLN A 1 348 ? 4.315 11.474 36.135 1.00 82.50 348 GLN A N 1
ATOM 2739 C CA . GLN A 1 348 ? 5.334 12.406 36.620 1.00 82.50 348 GLN A CA 1
ATOM 2740 C C . GLN A 1 348 ? 4.812 13.845 36.705 1.00 82.50 348 GLN A C 1
ATOM 2742 O O . GLN A 1 348 ? 5.069 14.512 37.707 1.00 82.50 348 GLN A O 1
ATOM 2747 N N . LEU A 1 349 ? 4.023 14.298 35.725 1.00 81.00 349 LEU A N 1
ATOM 2748 C CA . LEU A 1 349 ? 3.370 15.612 35.765 1.00 81.00 349 LEU A CA 1
ATOM 2749 C C . LEU A 1 349 ? 2.456 15.744 36.992 1.00 81.00 349 LEU A C 1
ATOM 2751 O O . LEU A 1 349 ? 2.626 16.669 37.784 1.00 81.00 349 LEU A O 1
ATOM 2755 N N . LYS A 1 350 ? 1.591 14.752 37.248 1.00 86.19 350 LYS A N 1
ATOM 2756 C CA . LYS A 1 350 ? 0.718 14.743 38.439 1.00 86.19 350 LYS A CA 1
ATOM 2757 C C . LYS A 1 350 ? 1.496 14.772 39.758 1.00 86.19 350 LYS A C 1
ATOM 2759 O O . LYS A 1 350 ? 1.068 15.417 40.717 1.00 86.19 350 LYS A O 1
ATOM 2764 N N . LEU A 1 351 ? 2.635 14.080 39.834 1.00 85.06 351 LEU A N 1
ATOM 2765 C CA . LEU A 1 351 ? 3.497 14.096 41.022 1.00 85.06 351 LEU A CA 1
ATOM 2766 C C . LEU A 1 351 ? 4.169 15.461 41.230 1.00 85.06 351 LEU A C 1
ATOM 2768 O O . LEU A 1 351 ? 4.303 15.903 42.372 1.00 85.06 351 LEU A O 1
ATOM 2772 N N . ASN A 1 352 ? 4.561 16.139 40.151 1.00 84.50 352 ASN A N 1
ATOM 2773 C CA . ASN A 1 352 ? 5.156 17.473 40.214 1.00 84.50 352 ASN A CA 1
ATOM 2774 C C . ASN A 1 352 ? 4.127 18.539 40.611 1.00 84.50 352 ASN A C 1
ATOM 2776 O O . ASN A 1 352 ? 4.415 19.357 41.487 1.00 84.50 352 ASN A O 1
ATOM 2780 N N . ASP A 1 353 ? 2.907 18.463 40.080 1.00 85.81 353 ASP A N 1
ATOM 2781 C CA . ASP A 1 353 ? 1.807 19.348 40.474 1.00 85.81 353 ASP A CA 1
ATOM 2782 C C . ASP A 1 353 ? 1.468 19.175 41.962 1.00 85.81 353 ASP A C 1
ATOM 2784 O O . ASP A 1 353 ? 1.353 20.154 42.703 1.00 85.81 353 ASP A O 1
ATOM 2788 N N . SER A 1 354 ? 1.427 17.927 42.441 1.00 84.69 354 SER A N 1
ATOM 2789 C CA . SER A 1 354 ? 1.202 17.608 43.858 1.00 84.69 354 SER A CA 1
ATOM 2790 C C . SER A 1 354 ? 2.291 18.192 44.769 1.00 84.69 354 SER A C 1
ATOM 2792 O O . SER A 1 354 ? 1.993 18.720 45.842 1.00 84.69 354 SER A O 1
ATOM 2794 N N . LYS A 1 355 ? 3.561 18.143 44.338 1.00 83.62 355 LYS A N 1
ATOM 2795 C CA . LYS A 1 355 ? 4.676 18.773 45.062 1.00 83.62 355 LYS A CA 1
ATOM 2796 C C . LYS A 1 355 ? 4.547 20.294 45.073 1.00 83.62 355 LYS A C 1
ATOM 2798 O O . LYS A 1 355 ? 4.712 20.889 46.135 1.00 83.62 355 LYS A O 1
ATOM 2803 N N . SER A 1 356 ? 4.201 20.917 43.947 1.00 78.06 356 SER A N 1
ATOM 2804 C CA . SER A 1 356 ? 4.041 22.376 43.864 1.00 78.06 356 SER A CA 1
ATOM 2805 C C . SER A 1 356 ? 2.944 22.899 44.804 1.00 78.06 356 SER A C 1
ATOM 2807 O O . SER A 1 356 ? 3.156 23.875 45.521 1.00 78.06 356 SER A O 1
ATOM 2809 N N . LEU A 1 357 ? 1.824 22.176 44.922 1.00 78.00 357 LEU A N 1
ATOM 2810 C CA . LEU A 1 357 ? 0.727 22.508 45.837 1.00 78.00 357 LEU A CA 1
ATOM 2811 C C . LEU A 1 357 ? 1.109 22.374 47.318 1.00 78.00 357 LEU A C 1
ATOM 2813 O O . LEU A 1 357 ? 0.552 23.073 48.164 1.00 78.00 357 LEU A O 1
ATOM 2817 N N . SER A 1 358 ? 2.063 21.498 47.649 1.00 78.31 358 SER A N 1
ATOM 2818 C CA . SER A 1 358 ? 2.555 21.342 49.024 1.00 78.31 358 SER A CA 1
ATOM 2819 C C . SER A 1 358 ? 3.503 22.465 49.467 1.00 78.31 358 SER A C 1
ATOM 2821 O O . SER A 1 358 ? 3.596 22.742 50.661 1.00 78.31 358 SER A O 1
ATOM 2823 N N . VAL A 1 359 ? 4.166 23.145 48.524 1.00 79.31 359 VAL A N 1
ATOM 2824 C CA . VAL A 1 359 ? 5.116 24.236 48.812 1.00 79.31 359 VAL A CA 1
ATOM 2825 C C . VAL A 1 359 ? 4.401 25.559 49.107 1.00 79.31 359 VAL A C 1
ATOM 2827 O O . VAL A 1 359 ? 4.905 26.355 49.885 1.00 79.31 359 VAL A O 1
ATOM 2830 N N . VAL A 1 360 ? 3.198 25.772 48.568 1.00 74.88 360 VAL A N 1
ATOM 2831 C CA . VAL A 1 360 ? 2.421 27.019 48.749 1.00 74.88 360 VAL A CA 1
ATOM 2832 C C . VAL A 1 360 ? 1.685 27.083 50.107 1.00 74.88 360 VAL A C 1
ATOM 2834 O O . VAL A 1 360 ? 1.105 28.105 50.452 1.00 74.88 360 VAL A O 1
ATOM 2837 N N . LYS A 1 361 ? 1.700 26.007 50.910 1.00 66.31 361 LYS A N 1
ATOM 2838 C CA . LYS A 1 361 ? 1.002 25.926 52.214 1.00 66.31 361 LYS A CA 1
ATOM 2839 C C . LYS A 1 361 ? 1.887 26.170 53.450 1.00 66.31 361 LYS A C 1
ATOM 2841 O O . LYS A 1 361 ? 1.465 25.843 54.558 1.00 66.31 361 LYS A O 1
ATOM 2846 N N . LYS A 1 362 ? 3.087 26.721 53.285 1.00 54.12 362 LYS A N 1
ATOM 2847 C CA . LYS A 1 362 ? 3.934 27.221 54.380 1.00 54.12 362 LYS A CA 1
ATOM 2848 C C . LYS A 1 362 ? 4.158 28.707 54.191 1.00 54.12 362 LYS A C 1
ATOM 2850 O O . LYS A 1 362 ? 4.198 29.397 55.230 1.00 54.12 362 LYS A O 1
#